Protein AF-A0A952RJK8-F1 (afdb_monomer_lite)

pLDDT: mean 79.87, std 17.53, range [34.75, 98.19]

Sequence (212 aa):
MRHAALALVTGLTLVLAAAEAHADEPPPLDVHRAPLPDDPIEAHPPKPYPSFAWILFQLLPSPELAFGHTKNVDVDGNADERVRTAFGLRWQLTPVLWSFGVHRSQPRWRFFVVDPFARHAGSVELSASLEYIGGHVDALVARPGVRVYLPVLERGERLSVSLGTSVYDAHGFRVAYDVGAYVLNGFLGLQVTVAPRHEALATIATLRLRYF

Secondary structure (DSSP, 8-state):
------SS-TT-------------PPPP--TT-PPPTTS----PPP-----HHHHHHHTSPEEEEEEEEEEEE-TTS-EEEEEEEEEEEEEEEEEEEEESSS-TTS-SEEESS--HHHHHTSEEEEEEEEEEEETTT-EEEEEEEEEEEEEEEGGGTSEEEEEEEEEEESSSEEEEEEEEEEEGGGTEEEEEEE--SSSS-SEEEEEEE---

Structure (mmCIF, N/CA/C/O backbone):
data_AF-A0A952RJK8-F1
#
_entry.id   AF-A0A952RJK8-F1
#
loop_
_atom_site.group_PDB
_atom_site.id
_atom_site.type_symbol
_atom_site.label_atom_id
_atom_site.label_alt_id
_atom_site.label_comp_id
_atom_site.label_asym_id
_atom_site.label_entity_id
_atom_site.label_seq_id
_atom_site.pdbx_PDB_ins_code
_atom_site.Cartn_x
_atom_site.Cartn_y
_atom_site.Cartn_z
_atom_site.occupancy
_atom_site.B_iso_or_equiv
_atom_site.auth_seq_id
_atom_site.auth_comp_id
_atom_site.auth_asym_id
_atom_site.auth_atom_id
_atom_site.pdbx_PDB_model_num
ATOM 1 N N . MET A 1 1 ? 20.359 14.754 -24.106 1.00 41.72 1 MET A N 1
ATOM 2 C CA . MET A 1 1 ? 19.610 14.031 -23.054 1.00 41.72 1 MET A CA 1
ATOM 3 C C . MET A 1 1 ? 19.911 14.671 -21.706 1.00 41.72 1 MET A C 1
ATOM 5 O O . MET A 1 1 ? 20.826 14.247 -21.017 1.00 41.72 1 MET A O 1
ATOM 9 N N . ARG A 1 2 ? 19.233 15.772 -21.378 1.00 43.38 2 ARG A N 1
ATOM 10 C CA . ARG A 1 2 ? 19.375 16.480 -20.101 1.00 43.38 2 ARG A CA 1
ATOM 11 C C . ARG A 1 2 ? 18.046 17.176 -19.793 1.00 43.38 2 ARG A C 1
ATOM 13 O O . ARG A 1 2 ? 17.496 17.812 -20.682 1.00 43.38 2 ARG A O 1
ATOM 20 N N . HIS A 1 3 ? 17.604 17.046 -18.543 1.00 40.72 3 HIS A N 1
ATOM 21 C CA . HIS A 1 3 ? 16.507 17.776 -17.889 1.00 40.72 3 HIS A CA 1
ATOM 22 C C . HIS A 1 3 ? 15.067 17.364 -18.245 1.00 40.72 3 HIS A C 1
ATOM 24 O O . HIS A 1 3 ? 14.356 18.072 -18.945 1.00 40.72 3 HIS A O 1
ATOM 30 N N . ALA A 1 4 ? 14.606 16.258 -17.656 1.00 39.91 4 ALA A N 1
ATOM 31 C CA . ALA A 1 4 ? 13.183 16.030 -17.382 1.00 39.91 4 ALA A CA 1
ATOM 32 C C . ALA A 1 4 ? 13.035 15.170 -16.114 1.00 39.91 4 ALA A C 1
ATOM 34 O O . ALA A 1 4 ? 12.561 14.044 -16.153 1.00 39.91 4 ALA A O 1
ATOM 35 N N . ALA A 1 5 ? 13.545 15.670 -14.989 1.00 40.91 5 ALA A N 1
ATOM 36 C CA . ALA A 1 5 ? 13.376 15.035 -13.683 1.00 40.91 5 ALA A CA 1
ATOM 37 C C . ALA A 1 5 ? 13.465 16.101 -12.589 1.00 40.91 5 ALA A C 1
ATOM 39 O O . ALA A 1 5 ? 14.419 16.138 -11.821 1.00 40.91 5 ALA A O 1
ATOM 40 N N . LEU A 1 6 ? 12.515 17.038 -12.574 1.00 40.94 6 LEU A N 1
ATOM 41 C CA . LEU A 1 6 ? 12.300 17.895 -11.409 1.00 40.94 6 LEU A CA 1
ATOM 42 C C . LEU A 1 6 ? 10.899 18.515 -11.446 1.00 40.94 6 LEU A C 1
ATOM 44 O O . LEU A 1 6 ? 10.733 19.710 -11.658 1.00 40.94 6 LEU A O 1
ATOM 48 N N . ALA A 1 7 ? 9.870 17.689 -11.287 1.00 39.12 7 ALA A N 1
ATOM 49 C CA . ALA A 1 7 ? 8.511 18.188 -11.097 1.00 39.12 7 ALA A CA 1
ATOM 50 C C . ALA A 1 7 ? 7.668 17.218 -10.261 1.00 39.12 7 ALA A C 1
ATOM 52 O O . ALA A 1 7 ? 6.577 16.863 -10.676 1.00 39.12 7 ALA A O 1
ATOM 53 N N . LEU A 1 8 ? 8.174 16.761 -9.106 1.00 39.62 8 LEU A N 1
ATOM 54 C CA . LEU A 1 8 ? 7.312 16.242 -8.030 1.00 39.62 8 LEU A CA 1
ATOM 55 C C . LEU A 1 8 ? 8.056 16.099 -6.683 1.00 39.62 8 LEU A C 1
ATOM 57 O O . LEU A 1 8 ? 8.137 15.014 -6.122 1.00 39.62 8 LEU A O 1
ATOM 61 N N . VAL A 1 9 ? 8.650 17.178 -6.160 1.00 41.66 9 VAL A N 1
ATOM 62 C CA . VAL A 1 9 ? 9.191 17.177 -4.774 1.00 41.66 9 VAL A CA 1
ATOM 63 C C . VAL A 1 9 ? 8.699 18.369 -3.938 1.00 41.66 9 VAL A C 1
ATOM 65 O O . VAL A 1 9 ? 8.784 18.359 -2.713 1.00 41.66 9 VAL A O 1
ATOM 68 N N . THR A 1 10 ? 8.060 19.369 -4.539 1.00 37.28 10 THR A N 1
ATOM 69 C CA . THR A 1 10 ? 7.595 20.555 -3.808 1.00 37.28 10 THR A CA 1
ATOM 70 C C . THR A 1 10 ? 6.167 20.362 -3.296 1.00 37.28 10 THR A C 1
ATOM 72 O O . THR A 1 10 ? 5.197 20.793 -3.908 1.00 37.28 10 THR A O 1
ATOM 75 N N . GLY A 1 11 ? 6.041 19.655 -2.176 1.00 34.75 11 GLY A N 1
ATOM 76 C CA . GLY A 1 11 ? 4.763 19.475 -1.479 1.00 34.75 11 GLY A CA 1
ATOM 77 C C . GLY A 1 11 ? 4.843 18.720 -0.154 1.00 34.75 11 GLY A C 1
ATOM 78 O O . GLY A 1 11 ? 3.810 18.475 0.456 1.00 34.75 11 GLY A O 1
ATOM 79 N N . LEU A 1 12 ? 6.045 18.360 0.310 1.00 37.25 12 LEU A N 1
ATOM 80 C CA . LEU A 1 12 ? 6.269 17.890 1.677 1.00 37.25 12 LEU A CA 1
ATOM 81 C C . LEU A 1 12 ? 6.744 19.064 2.543 1.00 37.25 12 LEU A C 1
ATOM 83 O O . LEU A 1 12 ? 7.800 19.018 3.169 1.00 37.25 12 LEU A O 1
ATOM 87 N N . THR A 1 13 ? 5.991 20.165 2.534 1.00 37.12 13 THR A N 1
ATOM 88 C CA . THR A 1 13 ? 6.164 21.194 3.556 1.00 37.12 13 THR A CA 1
ATOM 89 C C . THR A 1 13 ? 5.749 20.547 4.865 1.00 37.12 13 THR A C 1
ATOM 91 O O . THR A 1 13 ? 4.587 20.181 5.038 1.00 37.12 13 THR A O 1
ATOM 94 N N . LEU A 1 14 ? 6.734 20.340 5.738 1.00 40.62 14 LEU A N 1
ATOM 95 C CA . LEU A 1 14 ? 6.562 19.898 7.109 1.00 40.62 14 LEU A CA 1
ATOM 96 C C . LEU A 1 14 ? 5.356 20.613 7.735 1.00 40.62 14 LEU A C 1
ATOM 98 O O . LEU A 1 14 ? 5.463 21.757 8.169 1.00 40.62 14 LEU A O 1
ATOM 102 N N . VAL A 1 15 ? 4.244 19.900 7.898 1.00 41.75 15 VAL A N 1
ATOM 103 C CA . VAL A 1 15 ? 3.363 20.131 9.044 1.00 41.75 15 VAL A CA 1
ATOM 104 C C . VAL A 1 15 ? 4.008 19.390 10.216 1.00 41.75 15 VAL A C 1
ATOM 106 O O . VAL A 1 15 ? 3.492 18.414 10.741 1.00 41.75 15 VAL A O 1
ATOM 109 N N . LEU A 1 16 ? 5.195 19.870 10.600 1.00 38.69 16 LEU A N 1
ATOM 110 C CA . LEU A 1 16 ? 5.666 19.854 11.982 1.00 38.69 16 LEU A CA 1
ATOM 111 C C . LEU A 1 16 ? 5.091 21.111 12.656 1.00 38.69 16 LEU A C 1
ATOM 113 O O . LEU A 1 16 ? 5.788 21.888 13.295 1.00 38.69 16 LEU A O 1
ATOM 117 N N . ALA A 1 17 ? 3.789 21.346 12.486 1.00 37.09 17 ALA A N 1
ATOM 118 C CA . ALA A 1 17 ? 3.070 22.042 13.528 1.00 37.09 17 ALA A CA 1
ATOM 119 C C . ALA A 1 17 ? 2.964 20.999 14.631 1.00 37.09 17 ALA A C 1
ATOM 121 O O . ALA A 1 17 ? 2.181 20.054 14.528 1.00 37.09 17 ALA A O 1
ATOM 122 N N . ALA A 1 18 ? 3.859 21.116 15.608 1.0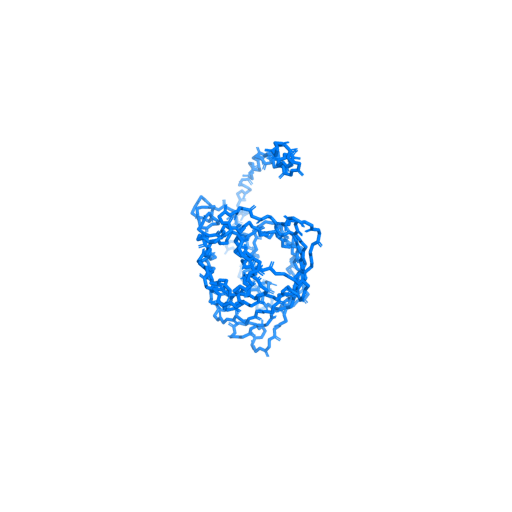0 43.88 18 ALA A N 1
ATOM 123 C CA . ALA A 1 18 ? 3.716 20.478 16.890 1.00 43.88 18 ALA A CA 1
ATOM 124 C C . ALA A 1 18 ? 2.269 20.700 17.340 1.00 43.88 18 ALA A C 1
ATOM 126 O O . ALA A 1 18 ? 1.893 21.778 17.791 1.00 43.88 18 ALA A O 1
ATOM 127 N N . ALA A 1 19 ? 1.446 19.665 17.193 1.00 43.34 19 ALA A N 1
ATOM 128 C CA . ALA A 1 19 ? 0.406 19.433 18.158 1.00 43.34 19 ALA A CA 1
ATOM 129 C C . ALA A 1 19 ? 1.165 19.120 19.449 1.00 43.34 19 ALA A C 1
ATOM 131 O O . ALA A 1 19 ? 1.405 17.961 19.783 1.00 43.34 19 ALA A O 1
ATOM 132 N N . GLU A 1 20 ? 1.600 20.173 20.144 1.00 45.50 20 GLU A N 1
ATOM 133 C CA . GLU A 1 20 ? 1.605 20.173 21.595 1.00 45.50 20 GLU A CA 1
ATOM 134 C C . GLU A 1 20 ? 0.164 19.856 21.978 1.00 45.50 20 GLU A C 1
ATOM 136 O O . GLU A 1 20 ? -0.682 20.729 22.166 1.00 45.50 20 GLU A O 1
ATOM 141 N N . ALA A 1 21 ? -0.154 18.562 21.975 1.00 47.16 21 ALA A N 1
ATOM 142 C CA . ALA A 1 21 ? -1.254 18.064 22.746 1.00 47.16 21 ALA A CA 1
ATOM 143 C C . ALA A 1 21 ? -0.911 18.511 24.160 1.00 47.16 21 ALA A C 1
ATOM 145 O O . ALA A 1 21 ? -0.021 17.946 24.796 1.00 47.16 21 ALA A O 1
ATOM 146 N N . HIS A 1 22 ? -1.579 19.577 24.609 1.00 48.06 22 HIS A N 1
ATOM 147 C CA . HIS A 1 22 ? -1.952 19.688 26.002 1.00 48.06 22 HIS A CA 1
ATOM 148 C C . HIS A 1 22 ? -2.352 18.274 26.404 1.00 48.06 22 HIS A C 1
ATOM 150 O O . HIS A 1 22 ? -3.330 17.721 25.891 1.00 48.06 22 HIS A O 1
ATOM 156 N N . ALA A 1 23 ? -1.498 17.642 27.204 1.00 49.72 23 ALA A N 1
ATOM 157 C CA . ALA A 1 23 ? -1.905 16.511 27.990 1.00 49.72 23 ALA A CA 1
ATOM 158 C C . ALA A 1 23 ? -2.967 17.093 28.917 1.00 49.72 23 ALA A C 1
ATOM 160 O O . ALA A 1 23 ? -2.639 17.595 29.987 1.00 49.72 23 ALA A O 1
ATOM 161 N N . ASP A 1 24 ? -4.210 17.150 28.428 1.00 53.22 24 ASP A N 1
ATOM 162 C CA . ASP A 1 24 ? -5.367 17.266 29.291 1.00 53.22 24 ASP A CA 1
ATOM 163 C C . ASP A 1 24 ? -5.180 16.127 30.275 1.00 53.22 24 ASP A C 1
ATOM 165 O O . ASP A 1 24 ? -5.209 14.945 29.909 1.00 53.22 24 ASP A O 1
ATOM 169 N N . GLU A 1 25 ? -4.829 16.516 31.494 1.00 61.88 25 GLU A N 1
ATOM 170 C CA . GLU A 1 25 ? -4.759 15.619 32.621 1.00 61.88 25 GLU A CA 1
ATOM 171 C C . GLU A 1 25 ? -6.096 14.872 32.611 1.00 61.88 25 GLU A C 1
ATOM 173 O O . GLU A 1 25 ? -7.148 15.525 32.571 1.00 61.88 25 GLU A O 1
ATOM 178 N N . PRO A 1 26 ? -6.092 13.529 32.493 1.00 67.50 26 PRO A N 1
ATOM 179 C CA . PRO A 1 26 ? -7.341 12.792 32.441 1.00 67.50 26 PRO A CA 1
ATOM 180 C C . PRO A 1 26 ? -8.161 13.225 33.658 1.00 67.50 26 PRO A C 1
ATOM 182 O O . PRO A 1 26 ? -7.589 13.322 34.750 1.00 67.50 26 PRO A O 1
ATOM 185 N N . PRO A 1 27 ? -9.456 13.552 33.482 1.00 76.06 27 PRO A N 1
ATOM 186 C CA . PRO A 1 27 ? -10.276 14.010 34.590 1.00 76.06 27 PRO A CA 1
ATOM 187 C C . PRO A 1 27 ? -10.115 13.025 35.750 1.00 76.06 27 PRO A C 1
ATOM 189 O O . PRO A 1 27 ? -10.031 11.815 35.498 1.00 76.06 27 PRO A O 1
ATOM 192 N N . PRO A 1 28 ? -10.010 13.516 36.999 1.00 74.12 28 PRO A N 1
ATOM 193 C CA . PRO A 1 28 ? -9.765 12.659 38.144 1.00 74.12 28 PRO A CA 1
ATOM 194 C C . PRO A 1 28 ? -10.779 11.520 38.130 1.00 74.12 28 PRO A C 1
ATOM 196 O O . PRO A 1 28 ? -11.986 11.754 38.071 1.00 74.12 28 PRO A O 1
ATOM 199 N N . LEU A 1 29 ? -10.261 10.290 38.117 1.00 64.44 29 LEU A N 1
ATOM 200 C CA . LEU A 1 29 ? -11.064 9.077 38.180 1.00 64.44 29 LEU A CA 1
ATOM 201 C C . LEU A 1 29 ? -11.930 9.179 39.436 1.00 64.44 29 LEU A C 1
ATOM 203 O O . LEU A 1 29 ? -11.408 9.141 40.551 1.00 64.44 29 LEU A O 1
ATOM 207 N N . ASP A 1 30 ? -13.236 9.366 39.255 1.00 70.06 30 ASP A N 1
ATOM 208 C CA . ASP A 1 30 ? -14.180 9.436 40.363 1.00 70.06 30 ASP A CA 1
ATOM 209 C C . ASP A 1 30 ? -14.328 8.033 40.959 1.00 70.06 30 ASP A C 1
ATOM 211 O O . ASP A 1 30 ? -15.165 7.226 40.553 1.00 70.06 30 ASP A O 1
ATOM 215 N N . VAL A 1 31 ? -13.449 7.724 41.915 1.00 66.75 31 VAL A N 1
ATOM 216 C CA . VAL A 1 31 ? -13.353 6.424 42.595 1.00 66.75 31 VAL A CA 1
ATOM 217 C C . VAL A 1 31 ? -14.634 6.082 43.371 1.00 66.75 31 VAL A C 1
ATOM 219 O O . VAL A 1 31 ? -14.782 4.963 43.859 1.00 66.75 31 VAL A O 1
ATOM 222 N N . HIS A 1 32 ? -15.568 7.031 43.497 1.00 69.56 32 HIS A N 1
ATOM 223 C CA . HIS A 1 32 ? -16.835 6.854 44.196 1.00 69.56 32 HIS A CA 1
ATOM 224 C C . HIS A 1 32 ? -17.977 6.365 43.302 1.00 69.56 32 HIS A C 1
ATOM 226 O O . HIS A 1 32 ? -19.048 6.040 43.821 1.00 69.56 32 HIS A O 1
ATOM 232 N N . ARG A 1 33 ? -17.765 6.238 41.986 1.00 65.31 33 ARG A N 1
ATOM 233 C CA . ARG A 1 33 ? -18.745 5.632 41.083 1.00 65.31 33 ARG A CA 1
ATOM 234 C C . ARG A 1 33 ? -18.328 4.206 40.738 1.00 65.31 33 ARG A C 1
ATOM 236 O O . ARG A 1 33 ? -17.437 3.980 39.927 1.00 65.31 33 ARG A O 1
ATOM 243 N N . ALA A 1 34 ? -18.988 3.225 41.354 1.00 64.19 34 ALA A N 1
ATOM 244 C CA . ALA A 1 34 ? -18.944 1.862 40.838 1.00 64.19 34 ALA A CA 1
ATOM 245 C C . ALA A 1 34 ? -19.495 1.884 39.396 1.00 64.19 34 ALA A C 1
ATOM 247 O O . ALA A 1 34 ? -20.567 2.468 39.202 1.00 64.19 34 ALA A O 1
ATOM 248 N N . PRO A 1 35 ? -18.796 1.295 38.406 1.00 60.41 35 PRO A N 1
ATOM 249 C CA . PRO A 1 35 ? -19.304 1.213 37.041 1.00 60.41 35 PRO A CA 1
ATOM 250 C C . PRO A 1 35 ? -20.688 0.568 37.066 1.00 60.41 35 PRO A C 1
ATOM 252 O O . PRO A 1 35 ? -20.854 -0.510 37.650 1.00 60.41 35 PRO A O 1
ATOM 255 N N . LEU A 1 36 ? -21.693 1.222 36.483 1.00 73.00 36 LEU A N 1
ATOM 256 C CA . LEU A 1 36 ? -22.990 0.577 36.304 1.00 73.00 36 LEU A CA 1
ATOM 257 C C . LEU A 1 36 ? -22.792 -0.636 35.374 1.00 73.00 36 LEU A C 1
ATOM 259 O O . LEU A 1 36 ? -21.970 -0.565 34.462 1.00 73.00 36 LEU A O 1
ATOM 263 N N . PRO A 1 37 ? -23.531 -1.747 35.553 1.00 70.19 37 PRO A N 1
ATOM 264 C CA . PRO A 1 37 ? -23.424 -2.927 34.684 1.00 70.19 37 PRO A CA 1
ATOM 265 C C . PRO A 1 37 ? -23.610 -2.623 33.188 1.00 70.19 37 PRO A C 1
ATOM 267 O O . PRO A 1 37 ? -23.127 -3.374 32.344 1.00 70.19 37 PRO A O 1
ATOM 270 N N . ASP A 1 38 ? -24.284 -1.508 32.894 1.00 65.31 38 ASP A N 1
ATOM 271 C CA . ASP A 1 38 ? -24.583 -1.016 31.553 1.00 65.31 38 ASP A CA 1
ATOM 272 C C . ASP A 1 38 ? -23.782 0.237 31.170 1.00 65.31 38 ASP A C 1
ATOM 274 O O . ASP A 1 38 ? -23.992 0.767 30.076 1.00 65.31 38 ASP A O 1
ATOM 278 N N . ASP A 1 39 ? -22.876 0.726 32.030 1.00 63.38 39 ASP A N 1
ATOM 279 C CA . ASP A 1 39 ? -21.931 1.748 31.591 1.00 63.38 39 ASP A CA 1
ATOM 280 C C . ASP A 1 39 ? -21.080 1.097 30.499 1.00 63.38 39 ASP A C 1
ATOM 282 O O . ASP A 1 39 ? -20.381 0.108 30.767 1.00 63.38 39 ASP A O 1
ATOM 286 N N . PRO A 1 40 ? -21.144 1.588 29.245 1.00 57.22 40 PRO A N 1
ATOM 287 C CA . PRO A 1 40 ? -20.212 1.121 28.247 1.00 57.22 40 PRO A CA 1
ATOM 288 C C . PRO A 1 40 ? -18.848 1.437 28.834 1.00 57.22 40 PRO A C 1
ATOM 290 O O . PRO A 1 40 ? -18.566 2.602 29.101 1.00 57.22 40 PRO A O 1
ATOM 293 N N . ILE A 1 41 ? -18.030 0.409 29.084 1.00 60.31 41 ILE A N 1
ATOM 294 C CA . ILE A 1 41 ? -16.621 0.615 29.402 1.00 60.31 41 ILE A CA 1
ATOM 295 C C . ILE A 1 41 ? -16.149 1.582 28.326 1.00 60.31 41 ILE A C 1
ATOM 297 O O . ILE A 1 41 ? -16.157 1.217 27.144 1.00 60.31 41 ILE A O 1
ATOM 301 N N . GLU A 1 42 ? -15.870 2.830 28.711 1.00 56.03 42 GLU A N 1
ATOM 302 C CA . GLU A 1 42 ? -15.378 3.858 27.810 1.00 56.03 42 GLU A CA 1
ATOM 303 C C . GLU A 1 42 ? -13.971 3.416 27.433 1.00 56.03 42 GLU A C 1
ATOM 305 O O . GLU A 1 42 ? -12.963 3.859 27.974 1.00 56.03 42 GLU A O 1
ATOM 310 N N . ALA A 1 43 ? -13.899 2.435 26.536 1.00 58.72 43 ALA A N 1
ATOM 311 C CA . ALA A 1 43 ? -12.683 2.020 25.901 1.00 58.72 43 ALA A CA 1
ATOM 312 C C . ALA A 1 43 ? -12.277 3.234 25.084 1.00 58.72 43 ALA A C 1
ATOM 314 O O . ALA A 1 43 ? -12.813 3.471 23.996 1.00 58.72 43 ALA A O 1
ATOM 315 N N . HIS A 1 44 ? -11.398 4.053 25.666 1.00 60.31 44 HIS A N 1
ATOM 316 C CA . HIS A 1 44 ? -10.818 5.179 24.971 1.00 60.31 44 HIS A CA 1
ATOM 317 C C . HIS A 1 44 ? -10.343 4.657 23.618 1.00 60.31 44 HIS A C 1
ATOM 319 O O . HIS A 1 44 ? -9.558 3.701 23.579 1.00 60.31 44 HIS A O 1
ATOM 325 N N . PRO A 1 45 ? -10.863 5.206 22.506 1.00 62.78 45 PRO A N 1
ATOM 326 C CA . PRO A 1 45 ? -10.466 4.731 21.199 1.00 62.78 45 PRO A CA 1
ATOM 327 C C . PRO A 1 45 ? -8.945 4.875 21.133 1.00 62.78 45 PRO A C 1
ATOM 329 O O . PRO A 1 45 ? -8.447 5.963 21.446 1.00 62.78 45 PRO A O 1
ATOM 332 N N . PRO A 1 46 ? -8.197 3.810 20.790 1.00 65.19 46 PRO A N 1
ATOM 333 C CA . PRO A 1 46 ? -6.755 3.917 20.681 1.00 65.19 46 PRO A CA 1
ATOM 334 C C . PRO A 1 46 ? -6.464 5.050 19.701 1.00 65.19 46 PRO A C 1
ATOM 336 O O . PRO A 1 46 ? -6.924 5.033 18.558 1.00 65.19 46 PRO A O 1
ATOM 339 N N . LYS A 1 47 ? -5.777 6.087 20.182 1.00 71.94 47 LYS A N 1
ATOM 340 C CA . LYS A 1 47 ? -5.304 7.200 19.363 1.00 71.94 47 LYS A CA 1
ATOM 341 C C . LYS A 1 47 ? -3.889 6.822 18.933 1.00 71.94 47 LYS A C 1
ATOM 343 O O . LYS A 1 47 ? -2.976 6.948 19.746 1.00 71.94 47 LYS A O 1
ATOM 348 N N . PRO A 1 48 ? -3.681 6.274 17.724 1.00 72.38 48 PRO A N 1
ATOM 349 C CA . PRO A 1 48 ? -2.337 5.952 17.281 1.00 72.38 48 PRO A CA 1
ATOM 350 C C . PRO A 1 48 ? -1.583 7.267 17.063 1.00 72.38 48 PRO A C 1
ATOM 352 O O . PRO A 1 48 ? -1.959 8.077 16.217 1.00 72.38 48 PRO A O 1
ATOM 355 N N . TYR A 1 49 ? -0.539 7.492 17.855 1.00 80.12 49 TYR A N 1
ATOM 356 C CA . TYR A 1 49 ? 0.351 8.636 17.693 1.00 80.12 49 TYR A CA 1
ATOM 357 C C . TYR A 1 49 ? 1.581 8.207 16.889 1.00 80.12 49 TYR A C 1
ATOM 359 O O . TYR A 1 49 ? 2.090 7.102 17.105 1.00 80.12 49 TYR A O 1
ATOM 367 N N . PRO A 1 50 ? 2.086 9.053 15.974 1.00 83.12 50 PRO A N 1
ATOM 368 C CA . PRO A 1 50 ? 3.327 8.774 15.269 1.00 83.12 50 PRO A CA 1
ATOM 369 C C . PRO A 1 50 ? 4.488 8.830 16.268 1.00 83.12 50 PRO A C 1
ATOM 371 O O . PRO A 1 50 ? 4.996 9.898 16.602 1.00 83.12 50 PRO A O 1
ATOM 374 N N . SER A 1 51 ? 4.894 7.673 16.783 1.00 87.50 51 SER A N 1
ATOM 375 C CA . SER A 1 51 ? 6.095 7.562 17.607 1.00 87.50 51 SER A CA 1
ATOM 376 C C . SER A 1 51 ? 7.348 7.610 16.728 1.00 87.50 51 SER A C 1
ATOM 378 O O . SER A 1 51 ? 7.304 7.311 15.534 1.00 87.50 51 SER A O 1
ATOM 380 N N . PHE A 1 52 ? 8.501 7.944 17.312 1.00 87.81 52 PHE A N 1
ATOM 381 C CA . PHE A 1 52 ? 9.771 7.907 16.579 1.00 87.81 52 PHE A CA 1
ATOM 382 C C . PHE A 1 52 ? 10.069 6.509 16.014 1.00 87.81 52 PHE A C 1
ATOM 384 O O . PHE A 1 52 ? 10.480 6.378 14.864 1.00 87.81 52 PHE A O 1
ATOM 391 N N . ALA A 1 53 ? 9.775 5.459 16.791 1.00 86.62 53 ALA A N 1
ATOM 392 C CA . ALA A 1 53 ? 9.880 4.080 16.326 1.00 86.62 53 ALA A CA 1
ATOM 393 C C . ALA A 1 53 ? 8.981 3.830 15.104 1.00 86.62 53 ALA A C 1
ATOM 395 O O . ALA A 1 53 ? 9.447 3.282 14.110 1.00 86.62 53 ALA A O 1
ATOM 396 N N . TRP A 1 54 ? 7.727 4.297 15.135 1.00 85.06 54 TRP A N 1
ATOM 397 C CA . TRP A 1 54 ? 6.809 4.187 13.999 1.00 85.06 54 TRP A CA 1
ATOM 398 C C . TRP A 1 54 ? 7.355 4.885 12.746 1.00 85.06 54 TRP A C 1
ATOM 400 O O . TRP A 1 54 ? 7.330 4.295 11.668 1.00 85.06 54 TRP A O 1
ATOM 410 N N . ILE A 1 55 ? 7.909 6.098 12.881 1.00 86.62 55 ILE A N 1
ATOM 411 C CA . ILE A 1 55 ? 8.525 6.836 11.763 1.00 86.62 55 ILE A CA 1
ATOM 412 C C . ILE A 1 55 ? 9.686 6.038 11.163 1.00 86.62 55 ILE A C 1
ATOM 414 O O . ILE A 1 55 ? 9.749 5.885 9.944 1.00 86.62 55 ILE A O 1
ATOM 418 N N . LEU A 1 56 ? 10.575 5.492 11.998 1.00 87.88 56 LEU A N 1
ATOM 419 C CA . LEU A 1 56 ? 11.674 4.646 11.528 1.00 87.88 56 LEU A CA 1
ATOM 420 C C . LEU A 1 56 ? 11.153 3.422 10.770 1.00 87.88 56 LEU A C 1
ATOM 422 O O . LEU A 1 56 ? 11.670 3.114 9.700 1.00 87.88 56 LEU A O 1
ATOM 426 N N . PHE A 1 57 ? 10.092 2.777 11.264 1.00 85.12 57 PHE A N 1
ATOM 427 C CA . PHE A 1 57 ? 9.454 1.658 10.568 1.00 85.12 57 PHE A CA 1
ATOM 428 C C . PHE A 1 57 ? 8.842 2.053 9.220 1.00 85.12 57 PHE A C 1
ATOM 430 O O . PHE A 1 57 ? 8.907 1.260 8.284 1.00 85.12 57 PHE A O 1
ATOM 437 N N . GLN A 1 58 ? 8.315 3.274 9.068 1.00 84.00 58 GLN A N 1
ATOM 438 C CA . GLN A 1 58 ? 7.830 3.757 7.766 1.00 84.00 58 GLN A CA 1
ATOM 439 C C . GLN A 1 58 ? 8.958 3.968 6.740 1.00 84.00 58 GLN A C 1
ATOM 441 O O . GLN A 1 58 ? 8.689 3.991 5.538 1.00 84.00 58 GLN A O 1
ATOM 446 N N . LEU A 1 59 ? 10.212 4.112 7.183 1.00 87.12 59 LEU A N 1
ATOM 447 C CA . LEU A 1 59 ? 11.371 4.256 6.297 1.00 87.12 59 LEU A CA 1
ATOM 448 C C . LEU A 1 59 ? 11.921 2.915 5.797 1.00 87.12 59 LEU A C 1
ATOM 450 O O . LEU A 1 59 ? 12.729 2.921 4.866 1.00 87.12 59 LEU A O 1
ATOM 454 N N . LEU A 1 60 ? 11.497 1.779 6.365 1.00 90.56 60 LEU A N 1
ATOM 455 C CA . LEU A 1 60 ? 11.900 0.462 5.877 1.00 90.56 60 LEU A CA 1
ATOM 456 C C . LEU A 1 60 ? 11.148 0.118 4.579 1.00 90.56 60 LEU A C 1
ATOM 458 O O . LEU A 1 60 ? 9.924 -0.048 4.604 1.00 90.56 60 LEU A O 1
ATOM 462 N N . PRO A 1 61 ? 11.848 -0.017 3.438 1.00 92.81 61 PRO A N 1
ATOM 463 C CA . PRO A 1 61 ? 11.211 -0.444 2.204 1.00 92.81 61 PRO A CA 1
ATOM 464 C C . PRO A 1 61 ? 10.800 -1.914 2.269 1.00 92.81 61 PRO A C 1
ATOM 466 O O . PRO A 1 61 ? 11.454 -2.747 2.896 1.00 92.81 61 PRO A O 1
ATOM 469 N N . SER A 1 62 ? 9.745 -2.250 1.535 1.00 91.38 62 SER A N 1
ATOM 470 C CA . SER A 1 62 ? 9.410 -3.636 1.220 1.00 91.38 62 SER A CA 1
ATOM 471 C C . SER A 1 62 ? 10.266 -4.130 0.049 1.00 91.38 62 SER A C 1
ATOM 473 O O . SER A 1 62 ? 10.376 -3.409 -0.948 1.00 91.38 62 SER A O 1
ATOM 475 N N . PRO A 1 63 ? 10.851 -5.337 0.124 1.00 92.81 63 PRO A N 1
ATOM 476 C CA . PRO A 1 63 ? 11.537 -5.929 -1.014 1.00 92.81 63 PRO A CA 1
ATOM 477 C C . PRO A 1 63 ? 10.534 -6.284 -2.118 1.00 92.81 63 PRO A C 1
ATOM 479 O O . PRO A 1 63 ? 9.444 -6.804 -1.861 1.00 92.81 63 PRO A O 1
ATOM 482 N N . GLU A 1 64 ? 10.911 -6.035 -3.365 1.00 91.31 64 GLU A N 1
ATOM 483 C CA . GLU A 1 64 ? 10.119 -6.410 -4.533 1.00 91.31 64 GLU A CA 1
ATOM 484 C C . GLU A 1 64 ? 10.950 -7.131 -5.589 1.00 91.31 64 GLU A C 1
ATOM 486 O O . GLU A 1 64 ? 12.161 -6.951 -5.719 1.00 91.31 64 GLU A O 1
ATOM 491 N N . LEU A 1 65 ? 10.252 -7.974 -6.339 1.00 89.44 65 LEU A N 1
ATOM 492 C CA . LEU A 1 65 ? 10.757 -8.722 -7.471 1.00 89.44 65 LEU A CA 1
ATOM 493 C C . LEU A 1 65 ? 9.939 -8.328 -8.691 1.00 89.44 65 LEU A C 1
ATOM 495 O O . LEU A 1 65 ? 8.741 -8.595 -8.779 1.00 89.44 65 LEU A O 1
ATOM 499 N N . ALA A 1 66 ? 10.592 -7.681 -9.640 1.00 86.69 66 ALA A N 1
ATOM 500 C CA . ALA A 1 66 ? 9.980 -7.264 -10.882 1.00 86.69 66 ALA A CA 1
ATOM 501 C C . ALA A 1 66 ? 10.368 -8.226 -12.007 1.00 86.69 66 ALA A C 1
ATOM 503 O O . ALA A 1 66 ? 11.541 -8.554 -12.184 1.00 86.69 66 ALA A O 1
ATOM 504 N N . PHE A 1 67 ? 9.379 -8.661 -12.781 1.00 84.62 67 PHE A N 1
ATOM 505 C CA . PHE A 1 67 ? 9.537 -9.573 -13.906 1.00 84.62 67 PHE A CA 1
ATOM 506 C C . PHE A 1 67 ? 8.985 -8.921 -15.172 1.00 84.62 67 PHE A C 1
ATOM 508 O O . PHE A 1 67 ? 7.911 -8.313 -15.189 1.00 84.62 67 PHE A O 1
ATOM 515 N N . GLY A 1 68 ? 9.708 -9.044 -16.276 1.00 77.25 68 GLY A N 1
ATOM 516 C CA . GLY A 1 68 ? 9.178 -8.582 -17.549 1.00 77.25 68 GLY A CA 1
ATOM 517 C C . GLY A 1 68 ? 10.080 -8.867 -18.729 1.00 77.25 68 GLY A C 1
ATOM 518 O O . GLY A 1 68 ? 11.253 -9.205 -18.579 1.00 77.25 68 GLY A O 1
ATOM 519 N N . HIS A 1 69 ? 9.506 -8.691 -19.912 1.00 72.88 69 HIS A N 1
ATOM 520 C CA . HIS A 1 69 ? 10.245 -8.723 -21.162 1.00 72.88 69 HIS A CA 1
ATOM 521 C C . HIS A 1 69 ? 10.922 -7.372 -21.359 1.00 72.88 69 HIS A C 1
ATOM 523 O O . HIS A 1 69 ? 10.282 -6.318 -21.292 1.00 72.88 69 HIS A O 1
ATOM 529 N N . THR A 1 70 ? 12.230 -7.403 -21.563 1.00 66.56 70 THR A N 1
ATOM 530 C CA . THR A 1 70 ? 13.020 -6.227 -21.925 1.00 66.56 70 THR A CA 1
ATOM 531 C C . THR A 1 70 ? 13.433 -6.412 -23.367 1.00 66.56 70 THR A C 1
ATOM 533 O O . THR A 1 70 ? 14.220 -7.313 -23.651 1.00 66.56 70 THR A O 1
ATOM 536 N N . LYS A 1 71 ? 12.909 -5.588 -24.269 1.00 66.94 71 LYS A N 1
ATOM 537 C CA . LYS A 1 71 ? 13.354 -5.604 -25.653 1.00 66.94 71 LYS A CA 1
ATOM 538 C C . LYS A 1 71 ? 14.678 -4.864 -25.729 1.00 66.94 71 LYS A C 1
ATOM 540 O O . LYS A 1 71 ? 14.708 -3.638 -25.661 1.00 66.94 71 LYS A O 1
ATOM 545 N N . ASN A 1 72 ? 15.770 -5.610 -25.828 1.00 68.12 72 ASN A N 1
ATOM 546 C CA . ASN A 1 72 ? 17.058 -5.019 -26.156 1.00 68.12 72 ASN A CA 1
ATOM 547 C C . ASN A 1 72 ? 17.301 -5.241 -27.647 1.00 68.12 72 ASN A C 1
ATOM 549 O O . ASN A 1 72 ? 17.253 -6.382 -28.106 1.00 68.12 72 ASN A O 1
ATOM 553 N N . VAL A 1 73 ? 17.477 -4.153 -28.393 1.00 73.94 73 VAL A N 1
ATOM 554 C CA . VAL A 1 73 ? 17.777 -4.205 -29.825 1.00 73.94 73 VAL A CA 1
ATOM 555 C C . VAL A 1 73 ? 19.282 -4.052 -29.964 1.00 73.94 73 VAL A C 1
ATOM 557 O O . VAL A 1 73 ? 19.829 -3.014 -29.593 1.00 73.94 73 VAL A O 1
ATOM 560 N N . ASP A 1 74 ? 19.942 -5.104 -30.436 1.00 78.19 74 ASP A N 1
ATOM 561 C CA . ASP A 1 74 ? 21.380 -5.078 -30.694 1.00 78.19 74 ASP A CA 1
ATOM 562 C C . ASP A 1 74 ? 21.710 -4.163 -31.888 1.00 78.19 74 ASP A C 1
ATOM 564 O O . ASP A 1 74 ? 20.828 -3.786 -32.665 1.00 78.19 74 ASP A O 1
ATOM 568 N N . VAL A 1 75 ? 22.987 -3.827 -32.064 1.00 81.38 75 VAL A N 1
ATOM 569 C CA . VAL A 1 75 ? 23.508 -3.025 -33.184 1.00 81.38 75 VAL A CA 1
ATOM 570 C C . VAL A 1 75 ? 23.143 -3.650 -34.538 1.00 81.38 75 VAL A C 1
ATOM 572 O O . VAL A 1 75 ? 22.881 -2.926 -35.496 1.00 81.38 75 VAL A O 1
ATOM 575 N N . ASP A 1 76 ? 23.022 -4.980 -34.586 1.00 83.81 76 ASP A N 1
ATOM 576 C CA . ASP A 1 76 ? 22.603 -5.749 -35.765 1.00 83.81 76 ASP A CA 1
ATOM 577 C C . ASP A 1 76 ? 21.071 -5.802 -35.966 1.00 83.81 76 ASP A C 1
ATOM 579 O O . ASP A 1 76 ? 20.575 -6.485 -36.862 1.00 83.81 76 ASP A O 1
ATOM 583 N N . GLY A 1 77 ? 20.289 -5.110 -35.131 1.00 78.06 77 GLY A N 1
ATOM 584 C CA . GLY A 1 77 ? 18.825 -5.060 -35.214 1.00 78.06 77 GLY A CA 1
ATOM 585 C C . GLY A 1 77 ? 18.105 -6.287 -34.643 1.00 78.06 77 GLY A C 1
ATOM 586 O O . GLY A 1 77 ? 16.876 -6.364 -34.707 1.00 78.06 77 GLY A O 1
ATOM 587 N N . ASN A 1 78 ? 18.838 -7.235 -34.056 1.00 79.00 78 ASN A N 1
ATOM 588 C CA . ASN A 1 78 ? 18.259 -8.398 -33.389 1.00 79.00 78 ASN A CA 1
ATOM 589 C C . ASN A 1 78 ? 17.597 -7.978 -32.069 1.00 79.00 78 ASN A C 1
ATOM 591 O O . ASN A 1 78 ? 18.229 -7.339 -31.229 1.00 79.00 78 ASN A O 1
ATOM 595 N N . ALA A 1 79 ? 16.330 -8.347 -31.875 1.00 73.69 79 ALA A N 1
ATOM 596 C CA . ALA A 1 79 ? 15.614 -8.125 -30.623 1.00 73.69 79 ALA A CA 1
ATOM 597 C C . ALA A 1 79 ? 15.725 -9.368 -29.726 1.00 73.69 79 ALA A C 1
ATOM 599 O O . ALA A 1 79 ? 15.225 -10.433 -30.083 1.00 73.69 79 ALA A O 1
ATOM 600 N N . ASP A 1 80 ? 16.361 -9.239 -28.560 1.00 75.06 80 ASP A N 1
ATOM 601 C CA . ASP A 1 80 ? 16.368 -10.290 -27.534 1.00 75.06 80 ASP A CA 1
ATOM 602 C C . ASP A 1 80 ? 15.128 -10.133 -26.641 1.00 75.06 80 ASP A C 1
ATOM 604 O O . ASP A 1 80 ? 14.993 -9.139 -25.927 1.00 75.06 80 ASP A O 1
ATOM 608 N N . GLU A 1 81 ? 14.210 -11.102 -26.686 1.00 72.75 81 GLU A N 1
ATOM 609 C CA . GLU A 1 81 ? 12.950 -11.097 -25.924 1.00 72.75 81 GLU A CA 1
ATOM 610 C C . GLU A 1 81 ? 13.015 -12.048 -24.718 1.00 72.75 81 GLU A C 1
ATOM 612 O O . GLU A 1 81 ? 12.209 -12.964 -24.546 1.00 72.75 81 GLU A O 1
ATOM 617 N N . ARG A 1 82 ? 14.009 -11.854 -23.851 1.00 78.25 82 ARG A N 1
ATOM 618 C CA . ARG A 1 82 ? 14.138 -12.651 -22.623 1.00 78.25 82 ARG A CA 1
ATOM 619 C C . ARG A 1 82 ? 13.351 -12.041 -21.473 1.00 78.25 82 ARG A C 1
ATOM 621 O O . ARG A 1 82 ? 13.343 -10.825 -21.274 1.00 78.25 82 ARG A O 1
ATOM 628 N N . VAL A 1 83 ? 12.752 -12.914 -20.664 1.00 78.62 83 VAL A N 1
ATOM 629 C CA . VAL A 1 83 ? 12.227 -12.538 -19.349 1.00 78.62 83 VAL A CA 1
ATOM 630 C C . VAL A 1 83 ? 13.412 -12.197 -18.456 1.00 78.62 83 VAL A C 1
ATOM 632 O O . VAL A 1 83 ? 14.286 -13.033 -18.218 1.00 78.62 83 VAL A O 1
ATOM 635 N N . ARG A 1 84 ? 13.448 -10.964 -17.958 1.00 81.00 84 ARG A N 1
ATOM 636 C CA . ARG A 1 84 ? 14.430 -10.520 -16.972 1.00 81.00 84 ARG A CA 1
ATOM 637 C C . ARG A 1 84 ? 13.759 -10.336 -15.624 1.00 81.00 84 ARG A C 1
ATOM 639 O O . ARG A 1 84 ? 12.596 -9.942 -15.540 1.00 81.00 84 ARG A O 1
ATOM 646 N N . THR A 1 85 ? 14.526 -10.631 -14.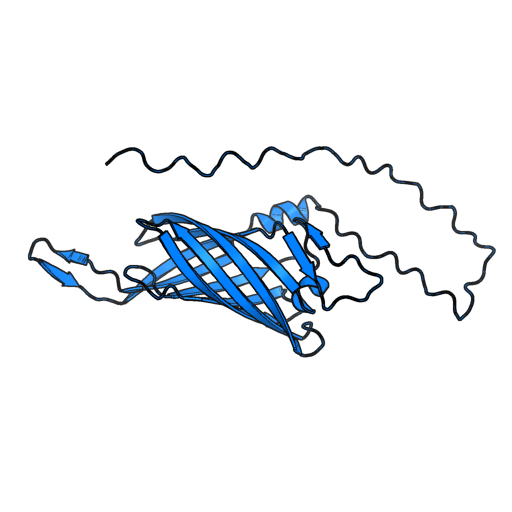583 1.00 85.69 85 THR A N 1
ATOM 647 C CA . THR A 1 85 ? 14.144 -10.390 -13.193 1.00 85.69 85 THR A CA 1
ATOM 648 C C . THR A 1 85 ? 14.981 -9.237 -12.664 1.00 85.69 85 THR A C 1
ATOM 650 O O . THR A 1 85 ? 16.192 -9.201 -12.887 1.00 85.69 85 THR A O 1
ATOM 653 N N . ALA A 1 86 ? 14.342 -8.302 -11.979 1.00 87.19 86 ALA A N 1
ATOM 654 C CA . ALA A 1 86 ? 14.979 -7.196 -11.288 1.00 87.19 86 ALA A CA 1
ATOM 655 C C . ALA A 1 86 ? 14.551 -7.206 -9.820 1.00 87.19 86 ALA A C 1
ATOM 657 O O . ALA A 1 86 ? 13.417 -7.562 -9.494 1.00 87.19 86 ALA A O 1
ATOM 658 N N . PHE A 1 87 ? 15.467 -6.818 -8.942 1.00 91.44 87 PHE A N 1
ATOM 659 C CA . PHE A 1 87 ? 15.166 -6.603 -7.533 1.00 91.44 87 PHE A CA 1
ATOM 660 C C . PHE A 1 87 ? 14.895 -5.125 -7.307 1.00 91.44 87 PHE A C 1
ATOM 662 O O . PHE A 1 87 ? 15.583 -4.270 -7.866 1.00 91.44 87 PHE A O 1
ATOM 669 N N . GLY A 1 88 ? 13.918 -4.827 -6.465 1.00 91.88 88 GLY A N 1
ATOM 670 C CA . GLY A 1 88 ? 13.606 -3.462 -6.093 1.00 91.88 88 GLY A CA 1
ATOM 671 C C . GLY A 1 88 ? 13.270 -3.307 -4.622 1.00 91.88 88 GLY A C 1
ATOM 672 O O . GLY A 1 88 ? 13.156 -4.272 -3.861 1.00 91.88 88 GLY A O 1
ATOM 673 N N . LEU A 1 89 ? 13.113 -2.049 -4.239 1.00 94.50 89 LEU A N 1
ATOM 674 C CA . LEU A 1 89 ? 12.718 -1.602 -2.917 1.00 94.50 89 LEU A CA 1
ATOM 675 C C . LEU A 1 89 ? 11.540 -0.647 -3.059 1.00 94.50 89 LEU A C 1
ATOM 677 O O . LEU A 1 89 ? 11.602 0.313 -3.826 1.00 94.50 89 LEU A O 1
ATOM 681 N N . ARG A 1 90 ? 10.480 -0.886 -2.289 1.00 93.38 90 ARG A N 1
ATOM 682 C CA . ARG A 1 90 ? 9.248 -0.100 -2.345 1.00 93.38 90 ARG A CA 1
ATOM 683 C C . ARG A 1 90 ? 8.911 0.515 -0.998 1.00 93.38 90 ARG A C 1
ATOM 685 O O . ARG A 1 90 ? 8.583 -0.192 -0.046 1.00 93.38 90 ARG A O 1
ATOM 692 N N . TRP A 1 91 ? 8.884 1.838 -0.949 1.00 94.06 91 TRP A N 1
ATOM 693 C CA . TRP A 1 91 ? 8.306 2.605 0.150 1.00 94.06 91 TRP A CA 1
ATOM 694 C C . TRP A 1 91 ? 6.828 2.855 -0.124 1.00 94.06 91 TRP A C 1
ATOM 696 O O . TRP A 1 91 ? 6.430 3.109 -1.263 1.00 94.06 91 TRP A O 1
ATOM 706 N N . GLN A 1 92 ? 5.998 2.769 0.913 1.00 92.19 92 GLN A N 1
ATOM 707 C CA . GLN A 1 92 ? 4.550 2.915 0.786 1.00 92.19 92 GLN A CA 1
ATOM 708 C C . GLN A 1 92 ? 4.014 3.901 1.810 1.00 92.19 92 GLN A C 1
ATOM 710 O O . GLN A 1 92 ? 4.050 3.651 3.013 1.00 92.19 92 GLN A O 1
ATOM 715 N N . LEU A 1 93 ? 3.437 4.985 1.310 1.00 92.12 93 LEU A N 1
ATOM 716 C CA . LEU A 1 93 ? 2.778 6.007 2.098 1.00 92.12 93 LEU A CA 1
ATOM 717 C C . LEU A 1 93 ? 1.263 5.929 1.896 1.00 92.12 93 LEU A C 1
ATOM 719 O O . LEU A 1 93 ? 0.767 5.769 0.778 1.00 92.12 93 LEU A O 1
ATOM 723 N N . THR A 1 94 ? 0.525 6.075 2.993 1.00 93.94 94 THR A N 1
ATOM 724 C CA . THR A 1 94 ? -0.939 6.143 2.981 1.00 93.94 94 THR A CA 1
ATOM 725 C C . THR A 1 94 ? -1.380 7.495 3.537 1.00 93.94 94 THR A C 1
ATOM 727 O O . THR A 1 94 ? -1.598 7.613 4.742 1.00 93.94 94 THR A O 1
ATOM 730 N N . PRO A 1 95 ? -1.486 8.538 2.698 1.00 93.25 95 PRO A N 1
ATOM 731 C CA . PRO A 1 95 ? -1.880 9.865 3.162 1.00 93.25 95 PRO A CA 1
ATOM 732 C C . PRO A 1 95 ? -3.299 9.905 3.736 1.00 93.25 95 PRO A C 1
ATOM 734 O O . PRO A 1 95 ? -3.510 10.540 4.764 1.00 93.25 95 PRO A O 1
ATOM 737 N N . VAL A 1 96 ? -4.262 9.223 3.107 1.00 96.62 96 VAL A N 1
ATOM 738 C CA . VAL A 1 96 ? -5.679 9.268 3.499 1.00 96.62 96 VAL A CA 1
ATOM 739 C C . VAL A 1 96 ? -6.278 7.874 3.443 1.00 96.62 96 VAL A C 1
ATOM 741 O O . VAL A 1 96 ? -6.068 7.141 2.476 1.00 96.62 96 VAL A O 1
ATOM 744 N N . LEU A 1 97 ? -7.069 7.531 4.455 1.00 96.56 97 LEU A N 1
ATOM 745 C CA . LEU A 1 97 ? -7.844 6.302 4.497 1.00 96.56 97 LEU A CA 1
ATOM 746 C C . LEU A 1 97 ? -9.250 6.566 5.031 1.00 96.56 97 LEU A C 1
ATOM 748 O O . LEU A 1 97 ? -9.432 7.250 6.039 1.00 96.56 97 LEU A O 1
ATOM 752 N N . TRP A 1 98 ? -10.239 5.978 4.367 1.00 97.31 98 TRP A N 1
ATOM 753 C CA . TRP A 1 98 ? -11.630 5.962 4.791 1.00 97.31 98 TRP A CA 1
ATOM 754 C C . TRP A 1 98 ? -12.089 4.525 5.044 1.00 97.31 98 TRP A C 1
ATOM 756 O O . TRP A 1 98 ? -12.124 3.702 4.130 1.00 97.31 98 TRP A O 1
ATOM 766 N N . SER A 1 99 ? -12.447 4.217 6.287 1.00 96.25 99 SER A N 1
ATOM 767 C CA . SER A 1 99 ? -12.928 2.900 6.710 1.00 96.25 99 SER A CA 1
ATOM 768 C C . SER A 1 99 ? -14.452 2.843 6.746 1.00 96.25 99 SER A C 1
ATOM 770 O O . SER A 1 99 ? -15.100 3.670 7.390 1.00 96.25 99 SER A O 1
ATOM 772 N N . PHE A 1 100 ? -15.024 1.805 6.142 1.00 95.81 100 PHE A N 1
ATOM 773 C CA . PHE A 1 100 ? -16.451 1.481 6.234 1.00 95.81 100 PHE A CA 1
ATOM 774 C C . PHE A 1 100 ? -16.735 0.258 7.115 1.00 95.81 100 PHE A C 1
ATOM 776 O O . PHE A 1 100 ? -17.868 0.089 7.555 1.00 95.81 100 PHE A O 1
ATOM 783 N N . GLY A 1 101 ? -15.721 -0.564 7.406 1.00 91.12 101 GLY A N 1
ATOM 784 C CA . GLY A 1 101 ? -15.854 -1.767 8.235 1.00 91.12 101 GLY A CA 1
ATOM 785 C C . GLY A 1 101 ? -15.663 -1.572 9.741 1.00 91.12 101 GLY A C 1
ATOM 786 O O . GLY A 1 101 ? -15.749 -2.536 10.497 1.00 91.12 101 GLY A O 1
ATOM 787 N N . VAL A 1 102 ? -15.387 -0.345 10.193 1.00 91.38 102 VAL A N 1
ATOM 788 C CA . VAL A 1 102 ? -15.198 -0.028 11.619 1.00 91.38 102 VAL A CA 1
ATOM 789 C C . VAL A 1 102 ? -16.524 0.264 12.320 1.00 91.38 102 VAL A C 1
ATOM 791 O O . VAL A 1 102 ? -17.497 0.700 11.699 1.00 91.38 102 VAL A O 1
ATOM 794 N N . HIS A 1 103 ? -16.558 0.060 13.639 1.00 90.38 103 HIS A N 1
ATOM 795 C CA . HIS A 1 103 ? -17.731 0.386 14.447 1.00 90.38 103 HIS A CA 1
ATOM 796 C C . HIS A 1 103 ? -18.068 1.884 14.358 1.00 90.38 103 HIS A C 1
ATOM 798 O O . HIS A 1 103 ? -17.183 2.733 14.278 1.00 90.38 103 HIS A O 1
ATOM 804 N N . ARG A 1 104 ? -19.362 2.223 14.428 1.00 87.06 104 ARG A N 1
ATOM 805 C CA . ARG A 1 104 ? -19.877 3.603 14.310 1.00 87.06 104 ARG A CA 1
ATOM 806 C C . ARG A 1 104 ? -19.329 4.591 15.347 1.00 87.06 104 ARG A C 1
ATOM 808 O O . ARG A 1 104 ? -19.390 5.789 15.111 1.00 87.06 104 ARG A O 1
ATOM 815 N N . SER A 1 105 ? -18.834 4.093 16.480 1.00 87.06 105 SER A N 1
ATOM 816 C CA . SER A 1 105 ? -18.215 4.917 17.527 1.00 87.06 105 SER A CA 1
ATOM 817 C C . SER A 1 105 ? -16.781 5.334 17.195 1.00 87.06 105 SER A C 1
ATOM 819 O O . SER A 1 105 ? -16.237 6.207 17.862 1.00 87.06 105 SER A O 1
ATOM 821 N N . GLN A 1 106 ? -16.156 4.723 16.186 1.00 88.12 106 GLN A N 1
ATOM 822 C CA . GLN A 1 106 ? -14.798 5.052 15.773 1.00 88.12 106 GLN A CA 1
ATOM 823 C C . GLN A 1 106 ? -14.799 6.008 14.573 1.00 88.12 106 GLN A C 1
ATOM 825 O O . GLN A 1 106 ? -15.655 5.899 13.687 1.00 88.12 106 GLN A O 1
ATOM 830 N N . PRO A 1 107 ? -13.810 6.917 14.483 1.00 90.50 107 PRO A N 1
ATOM 831 C CA . PRO A 1 107 ? -13.658 7.769 13.315 1.00 90.50 107 PRO A CA 1
ATOM 832 C C . PRO A 1 107 ? -13.391 6.921 12.066 1.00 90.50 107 PRO A C 1
ATOM 834 O O . PRO A 1 107 ? -12.591 5.981 12.073 1.00 90.50 107 PRO A O 1
ATOM 837 N N . ARG A 1 108 ? -14.071 7.258 10.967 1.00 94.38 108 ARG A N 1
ATOM 838 C CA . ARG A 1 108 ? -13.907 6.573 9.673 1.00 94.38 108 ARG A CA 1
ATOM 839 C C . ARG A 1 108 ? -12.704 7.080 8.887 1.00 94.38 108 ARG A C 1
ATOM 841 O O . ARG A 1 108 ? -12.080 6.303 8.176 1.00 94.38 108 ARG A O 1
ATOM 848 N N . TRP A 1 109 ? -12.377 8.360 9.030 1.00 95.19 109 TRP A N 1
ATOM 849 C CA . TRP A 1 109 ? -11.251 8.997 8.354 1.00 95.19 109 TRP A CA 1
ATOM 850 C C . TRP A 1 109 ? -9.973 8.881 9.181 1.00 95.19 109 TRP A C 1
ATOM 852 O O . TRP A 1 109 ? -9.996 9.095 10.393 1.00 95.19 109 TRP A O 1
ATOM 862 N N . ARG A 1 110 ? -8.864 8.552 8.518 1.00 93.31 110 ARG A N 1
ATOM 863 C CA . ARG A 1 110 ? -7.512 8.486 9.086 1.00 93.31 110 ARG A CA 1
ATOM 864 C C . ARG A 1 110 ? -6.522 9.127 8.118 1.00 93.31 110 ARG A C 1
ATOM 866 O O . ARG A 1 110 ? -6.692 9.023 6.902 1.00 93.31 110 ARG A O 1
ATOM 873 N N . PHE A 1 111 ? -5.489 9.761 8.665 1.00 93.38 111 PHE A N 1
ATOM 874 C CA . PHE A 1 111 ? -4.485 10.498 7.901 1.00 93.38 111 PHE A CA 1
ATOM 875 C C . PHE A 1 111 ? -3.085 10.075 8.338 1.00 93.38 111 PHE A C 1
ATOM 877 O O . PHE A 1 111 ? -2.791 10.147 9.528 1.00 93.38 111 PHE A O 1
ATOM 884 N N . PHE A 1 112 ? -2.240 9.668 7.384 1.00 89.50 112 PHE A N 1
ATOM 885 C CA . PHE A 1 112 ? -0.845 9.211 7.548 1.00 89.50 112 PHE A CA 1
ATOM 886 C C . PHE A 1 112 ? -0.634 7.982 8.451 1.00 89.50 112 PHE A C 1
ATOM 888 O O . PHE A 1 112 ? -0.058 6.984 8.016 1.00 89.50 112 PHE A O 1
ATOM 895 N N . VAL A 1 113 ? -1.110 8.035 9.693 1.00 89.00 113 VAL A N 1
ATOM 896 C CA . VAL A 1 113 ? -1.067 6.946 10.666 1.00 89.00 113 VAL A CA 1
ATOM 897 C C . VAL A 1 113 ? -2.336 6.116 10.525 1.00 89.00 113 VAL A C 1
ATOM 899 O O . VAL A 1 113 ? -3.453 6.584 10.760 1.00 89.00 113 VAL A O 1
ATOM 902 N N . VAL A 1 114 ? -2.164 4.866 10.104 1.00 86.62 114 VAL A N 1
ATOM 903 C CA . VAL A 1 114 ? -3.274 3.958 9.824 1.00 86.62 114 VAL A CA 1
ATOM 904 C C . VAL A 1 114 ? -3.229 2.767 10.761 1.00 86.62 114 VAL A C 1
ATOM 906 O O . VAL A 1 114 ? -2.287 1.980 10.727 1.00 86.62 114 VAL A O 1
ATOM 909 N N . ASP A 1 115 ? -4.310 2.613 11.519 1.00 88.50 115 ASP A N 1
ATOM 910 C CA . ASP A 1 115 ? -4.599 1.415 12.296 1.00 88.50 115 ASP A CA 1
ATOM 911 C C . ASP A 1 115 ? -4.818 0.202 11.358 1.00 88.50 115 ASP A C 1
ATOM 913 O O . ASP A 1 115 ? -5.687 0.274 10.471 1.00 88.50 115 ASP A O 1
ATOM 917 N N . PRO A 1 116 ? -4.053 -0.899 11.519 1.00 88.56 116 PRO A N 1
ATOM 918 C CA . PRO A 1 116 ? -4.211 -2.109 10.712 1.00 88.56 116 PRO A CA 1
ATOM 919 C C . PRO A 1 116 ? -5.639 -2.657 10.743 1.00 88.56 116 PRO A C 1
ATOM 921 O O . PRO A 1 116 ? -6.184 -2.998 9.689 1.00 88.56 116 PRO A O 1
ATOM 924 N N . PHE A 1 117 ? -6.280 -2.674 11.914 1.00 89.12 117 PHE A N 1
ATOM 925 C CA . PHE A 1 117 ? -7.623 -3.229 12.071 1.00 89.12 117 PHE A CA 1
ATOM 926 C C . PHE A 1 117 ? -8.630 -2.450 11.227 1.00 89.12 117 PHE A C 1
ATOM 928 O O . PHE A 1 117 ? -9.414 -3.023 10.472 1.00 89.12 117 PHE A O 1
ATOM 935 N N . ALA A 1 118 ? -8.545 -1.121 11.261 1.00 92.06 118 ALA A N 1
ATOM 936 C CA . ALA A 1 118 ? -9.433 -0.258 10.498 1.00 92.06 118 ALA A CA 1
ATOM 937 C C . ALA A 1 118 ? -9.232 -0.345 8.978 1.00 92.06 118 ALA A C 1
ATOM 939 O O . ALA A 1 118 ? -10.189 -0.155 8.220 1.00 92.06 118 ALA A O 1
ATOM 940 N N . ARG A 1 119 ? -8.005 -0.610 8.517 1.00 93.69 119 ARG A N 1
ATOM 941 C CA . ARG A 1 119 ? -7.706 -0.801 7.092 1.00 93.69 119 ARG A CA 1
ATOM 942 C C . ARG A 1 119 ? -8.291 -2.113 6.582 1.00 93.69 119 ARG A C 1
ATOM 944 O O . ARG A 1 119 ? -8.978 -2.118 5.560 1.00 93.69 119 ARG A O 1
ATOM 951 N N . HIS A 1 120 ? -8.009 -3.211 7.277 1.00 94.94 120 HIS A N 1
ATOM 952 C CA . HIS A 1 120 ? -8.324 -4.560 6.807 1.00 94.94 120 HIS A CA 1
ATOM 953 C C . HIS A 1 120 ? -9.781 -4.969 7.072 1.00 94.94 120 HIS A C 1
ATOM 955 O O . HIS A 1 120 ? -10.301 -5.813 6.344 1.00 94.94 120 HIS A O 1
ATOM 961 N N . ALA A 1 121 ? -10.480 -4.286 7.988 1.00 94.75 121 ALA A N 1
ATOM 962 C CA . ALA A 1 121 ? -11.923 -4.436 8.194 1.00 94.75 121 ALA A CA 1
ATOM 963 C C . ALA A 1 121 ? -12.797 -3.940 7.037 1.00 94.75 121 ALA A C 1
ATOM 965 O O . ALA A 1 121 ? -13.987 -4.237 7.006 1.00 94.75 121 ALA A O 1
ATOM 966 N N . GLY A 1 122 ? -12.234 -3.205 6.079 1.00 96.31 122 GLY A N 1
ATOM 967 C CA . GLY A 1 122 ? -12.967 -2.646 4.949 1.00 96.31 122 GLY A CA 1
ATOM 968 C C . GLY A 1 122 ? -12.706 -1.157 4.835 1.00 96.31 122 GLY A C 1
ATOM 969 O O . GLY A 1 122 ? -13.195 -0.363 5.648 1.00 96.31 122 GLY A O 1
ATOM 970 N N . SER A 1 123 ? -11.913 -0.780 3.836 1.00 97.44 123 SER A N 1
ATOM 971 C CA . SER A 1 123 ? -11.474 0.599 3.661 1.00 97.44 123 SER A CA 1
ATOM 972 C C . SER A 1 123 ? -11.161 0.947 2.210 1.00 97.44 123 SER A C 1
ATOM 974 O O . SER A 1 123 ? -10.945 0.071 1.372 1.00 97.44 123 SER A O 1
ATOM 976 N N . VAL A 1 124 ? -11.132 2.244 1.924 1.00 98.19 124 VAL A N 1
ATOM 977 C CA . VAL A 1 124 ? -10.586 2.828 0.700 1.00 98.19 124 VAL A CA 1
ATOM 978 C C . VAL A 1 124 ? -9.454 3.760 1.110 1.00 98.19 124 VAL A C 1
ATOM 980 O O . VAL A 1 124 ? -9.648 4.630 1.958 1.00 98.19 124 VAL A O 1
ATOM 983 N N . GLU A 1 125 ? -8.270 3.584 0.537 1.00 97.06 125 GLU A N 1
ATOM 984 C CA . GLU A 1 125 ? -7.102 4.409 0.831 1.00 97.06 125 GLU A CA 1
ATOM 985 C C . GLU A 1 125 ? -6.533 5.055 -0.431 1.00 97.06 125 GLU A C 1
ATOM 987 O O . GLU A 1 125 ? -6.494 4.453 -1.507 1.00 97.06 125 GLU A O 1
ATOM 992 N N . LEU A 1 126 ? -6.063 6.290 -0.273 1.00 97.56 126 LEU A N 1
ATOM 993 C CA . LEU A 1 126 ? -5.164 6.919 -1.225 1.00 97.56 126 LEU A CA 1
ATOM 994 C C . LEU A 1 126 ? -3.759 6.411 -0.905 1.00 97.56 126 LEU A C 1
ATOM 996 O O . LEU A 1 126 ? -3.320 6.465 0.245 1.00 97.56 126 LEU A O 1
ATOM 1000 N N . SER A 1 127 ? -3.068 5.888 -1.910 1.00 95.00 127 SER A N 1
ATOM 1001 C CA . SER A 1 127 ? -1.730 5.319 -1.783 1.00 95.00 127 SER A CA 1
ATOM 1002 C C . SER A 1 127 ? -0.725 6.130 -2.587 1.00 95.00 127 SER A C 1
ATOM 1004 O O . SER A 1 127 ? -1.013 6.525 -3.713 1.00 95.00 127 SER A O 1
ATOM 1006 N N . ALA A 1 128 ? 0.474 6.316 -2.055 1.00 94.62 128 ALA A N 1
ATOM 1007 C CA . ALA A 1 128 ? 1.624 6.787 -2.812 1.00 94.62 128 ALA A CA 1
ATOM 1008 C C . ALA A 1 128 ? 2.792 5.840 -2.543 1.00 94.62 128 ALA A C 1
ATOM 1010 O O . ALA A 1 128 ? 3.176 5.661 -1.389 1.00 94.62 128 ALA A O 1
ATOM 1011 N N . SER A 1 129 ? 3.339 5.207 -3.580 1.00 93.62 129 SER A N 1
ATOM 1012 C CA . SER A 1 129 ? 4.569 4.428 -3.451 1.00 93.62 129 SER A CA 1
ATOM 1013 C C . SER A 1 129 ? 5.739 5.068 -4.171 1.00 93.62 129 SER A C 1
ATOM 1015 O O . SER A 1 129 ? 5.576 5.721 -5.199 1.00 93.62 129 SER A O 1
ATOM 1017 N N . LEU A 1 130 ? 6.920 4.871 -3.601 1.00 94.25 130 LEU A N 1
ATOM 1018 C CA . LEU A 1 130 ? 8.194 5.179 -4.222 1.00 94.25 130 LEU A CA 1
ATOM 1019 C C . LEU A 1 130 ? 8.919 3.850 -4.413 1.00 94.25 130 LEU A C 1
ATOM 1021 O O . LEU A 1 130 ? 9.067 3.095 -3.457 1.00 94.25 130 LEU A O 1
ATOM 1025 N N . GLU A 1 131 ? 9.301 3.540 -5.639 1.00 92.44 131 GLU A N 1
ATOM 1026 C CA . GLU A 1 131 ? 9.866 2.252 -6.037 1.00 92.44 131 GLU A CA 1
ATOM 1027 C C . GLU A 1 131 ? 11.244 2.492 -6.636 1.00 92.44 131 GLU A C 1
ATOM 1029 O O . GLU A 1 131 ? 11.385 3.268 -7.575 1.00 92.44 131 GLU A O 1
ATOM 1034 N N . TYR A 1 132 ? 12.265 1.856 -6.079 1.00 92.69 132 TYR A N 1
ATOM 1035 C CA . TYR A 1 132 ? 13.603 1.824 -6.649 1.00 92.69 132 TYR A CA 1
ATOM 1036 C C . TYR A 1 132 ? 13.842 0.440 -7.237 1.00 92.69 132 TYR A C 1
ATOM 1038 O O . TYR A 1 132 ? 13.866 -0.535 -6.491 1.00 92.69 132 TYR A O 1
ATOM 1046 N N . ILE A 1 133 ? 14.020 0.348 -8.555 1.00 88.69 133 ILE A N 1
ATOM 1047 C CA . ILE A 1 133 ? 14.196 -0.932 -9.254 1.00 88.69 133 ILE A CA 1
ATOM 1048 C C . ILE A 1 133 ? 15.632 -1.028 -9.757 1.00 88.69 133 ILE A C 1
ATOM 1050 O O . ILE A 1 133 ? 15.993 -0.420 -10.766 1.00 88.69 133 ILE A O 1
ATOM 1054 N N . GLY A 1 134 ? 16.442 -1.811 -9.050 1.00 85.12 134 GLY A N 1
ATOM 1055 C CA . GLY A 1 134 ? 17.844 -2.046 -9.366 1.00 85.12 134 GLY A CA 1
ATOM 1056 C C . GLY A 1 134 ? 18.040 -3.095 -10.464 1.00 85.12 134 GLY A C 1
ATOM 1057 O O . GLY A 1 134 ? 17.200 -3.963 -10.710 1.00 85.12 134 GLY A O 1
ATOM 1058 N N . GLY A 1 135 ? 19.189 -3.028 -11.135 1.00 78.50 135 GLY A N 1
ATOM 1059 C CA . GLY A 1 135 ? 19.575 -3.968 -12.185 1.00 78.50 135 GLY A CA 1
ATOM 1060 C C . GLY A 1 135 ? 19.406 -3.376 -13.579 1.00 78.50 135 GLY A C 1
ATOM 1061 O O . GLY A 1 135 ? 20.346 -2.794 -14.105 1.00 78.50 135 GLY A O 1
ATOM 1062 N N . HIS A 1 136 ? 18.243 -3.561 -14.208 1.00 65.06 136 HIS A N 1
ATOM 1063 C CA . HIS A 1 136 ? 18.083 -3.220 -15.630 1.00 65.06 136 HIS A CA 1
ATOM 1064 C C . HIS A 1 136 ? 17.630 -1.780 -15.899 1.00 65.06 136 HIS A C 1
ATOM 1066 O O . HIS A 1 136 ? 18.048 -1.195 -16.892 1.00 65.06 136 HIS A O 1
ATOM 1072 N N . VAL A 1 137 ? 16.759 -1.230 -15.049 1.00 70.62 137 VAL A N 1
ATOM 1073 C CA . VAL A 1 137 ? 16.201 0.122 -15.232 1.00 70.62 137 VAL A CA 1
ATOM 1074 C C . VAL A 1 137 ? 16.932 1.148 -14.363 1.00 70.62 137 VAL A C 1
ATOM 1076 O O . VAL A 1 137 ? 17.065 2.290 -14.787 1.00 70.62 137 VAL A O 1
ATOM 1079 N N . ASP A 1 138 ? 17.413 0.726 -13.186 1.00 84.31 138 ASP A N 1
ATOM 1080 C CA . ASP A 1 138 ? 18.115 1.550 -12.188 1.00 84.31 138 ASP A CA 1
ATOM 1081 C C . ASP A 1 138 ? 17.469 2.931 -12.004 1.00 84.31 138 ASP A C 1
ATOM 1083 O O . ASP A 1 138 ? 18.081 3.983 -12.194 1.00 84.31 138 ASP A O 1
ATOM 1087 N N . ALA A 1 139 ? 16.168 2.916 -11.707 1.00 85.69 139 ALA A N 1
ATOM 1088 C CA . ALA A 1 139 ? 15.360 4.123 -11.629 1.00 85.69 139 ALA A CA 1
ATOM 1089 C C . ALA A 1 139 ? 14.495 4.154 -10.375 1.00 85.69 139 ALA A C 1
ATOM 1091 O O . ALA A 1 139 ? 14.025 3.126 -9.879 1.00 85.69 139 ALA A O 1
ATOM 1092 N N . LEU A 1 140 ? 14.257 5.381 -9.918 1.00 91.38 140 LEU A N 1
ATOM 1093 C CA . LEU A 1 140 ? 13.306 5.709 -8.873 1.00 91.38 140 LEU A CA 1
ATOM 1094 C C . LEU A 1 140 ? 11.983 6.140 -9.517 1.00 91.38 140 LEU A C 1
ATOM 1096 O O . LEU A 1 140 ? 11.947 7.090 -10.299 1.00 91.38 140 LEU A O 1
ATOM 1100 N N . VAL A 1 141 ? 10.897 5.453 -9.183 1.00 90.50 141 VAL A N 1
ATOM 1101 C CA . VAL A 1 141 ? 9.565 5.652 -9.758 1.00 90.50 141 VAL A CA 1
ATOM 1102 C C . VAL A 1 141 ? 8.587 6.015 -8.649 1.00 90.50 141 VAL A C 1
ATOM 1104 O O . VAL A 1 141 ? 8.443 5.290 -7.668 1.00 90.50 141 VAL A O 1
ATOM 1107 N N . ALA A 1 142 ? 7.881 7.132 -8.813 1.00 93.44 142 ALA A N 1
ATOM 1108 C CA . ALA A 1 142 ? 6.774 7.506 -7.941 1.00 93.44 142 ALA A CA 1
ATOM 1109 C C . ALA A 1 142 ? 5.445 7.023 -8.538 1.00 93.44 142 ALA A C 1
ATOM 1111 O O . ALA A 1 142 ? 5.182 7.207 -9.727 1.00 93.44 142 ALA A O 1
ATOM 1112 N N . ARG A 1 143 ? 4.603 6.415 -7.703 1.00 93.31 143 ARG A N 1
ATOM 1113 C CA . ARG A 1 143 ? 3.351 5.771 -8.102 1.00 93.31 143 ARG A CA 1
ATOM 1114 C C . ARG A 1 143 ? 2.213 6.129 -7.135 1.00 93.31 143 ARG A C 1
ATOM 1116 O O . ARG A 1 143 ? 1.990 5.424 -6.146 1.00 93.31 143 ARG A O 1
ATOM 1123 N N . PRO A 1 144 ? 1.494 7.237 -7.374 1.00 96.44 144 PRO A N 1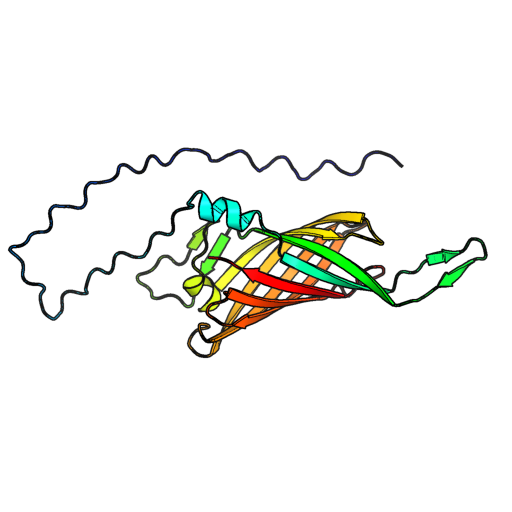
ATOM 1124 C CA . PRO A 1 144 ? 0.228 7.508 -6.703 1.00 96.44 144 PRO A CA 1
ATOM 1125 C C . PRO A 1 144 ? -0.882 6.566 -7.191 1.00 96.44 144 PRO A C 1
ATOM 1127 O O . PRO A 1 144 ? -0.895 6.116 -8.337 1.00 96.44 144 PRO A O 1
ATOM 1130 N N . GLY A 1 145 ? -1.849 6.286 -6.326 1.00 96.75 145 GLY A N 1
ATOM 1131 C CA . GLY A 1 145 ? -2.957 5.393 -6.624 1.00 96.75 145 GLY A CA 1
ATOM 1132 C C . GLY A 1 145 ? -4.054 5.406 -5.571 1.00 96.75 145 GLY A C 1
ATOM 1133 O O . GLY A 1 145 ? -3.999 6.134 -4.579 1.00 96.75 145 GLY A O 1
ATOM 1134 N N . VAL A 1 146 ? -5.058 4.574 -5.806 1.00 97.94 146 VAL A N 1
ATOM 1135 C CA . VAL A 1 146 ? -6.171 4.323 -4.892 1.00 97.94 146 VAL A CA 1
ATOM 1136 C C . VAL A 1 146 ? -6.317 2.821 -4.728 1.00 97.94 146 VAL A C 1
ATOM 1138 O O . VAL A 1 146 ? -6.151 2.061 -5.686 1.00 97.94 146 VAL A O 1
ATOM 1141 N N . ARG A 1 147 ? -6.635 2.385 -3.512 1.00 97.56 147 ARG A N 1
ATOM 1142 C CA . ARG A 1 147 ? -6.793 0.974 -3.178 1.00 97.56 147 ARG A CA 1
ATOM 1143 C C . ARG A 1 147 ? 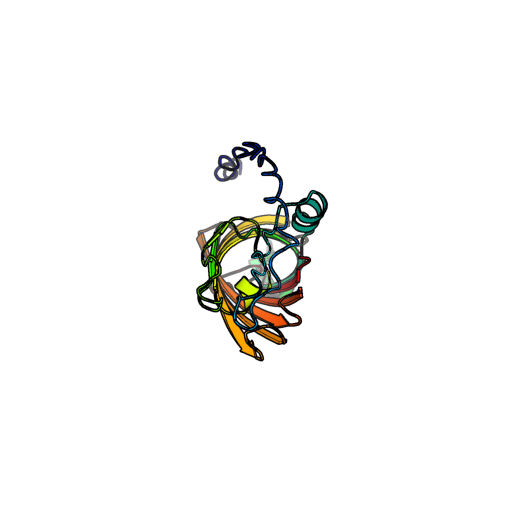-7.977 0.751 -2.258 1.00 97.56 147 ARG A C 1
ATOM 1145 O O . ARG A 1 147 ? -8.184 1.494 -1.308 1.00 97.56 147 ARG A O 1
ATOM 1152 N N . VAL A 1 148 ? -8.718 -0.312 -2.521 1.00 98.19 148 VAL A N 1
ATOM 1153 C CA . VAL A 1 148 ? -9.809 -0.801 -1.682 1.00 98.19 148 VAL A CA 1
ATOM 1154 C C . VAL A 1 148 ? -9.348 -2.074 -0.988 1.00 98.19 148 VAL A C 1
ATOM 1156 O O . VAL A 1 148 ? -8.758 -2.940 -1.632 1.00 98.19 148 VAL A O 1
ATOM 1159 N N . TYR A 1 149 ? -9.624 -2.193 0.307 1.00 97.44 149 TYR A N 1
ATOM 1160 C CA . TYR A 1 149 ? -9.434 -3.411 1.091 1.00 97.44 149 TYR A CA 1
ATOM 1161 C C . TYR A 1 149 ? -10.793 -4.011 1.412 1.00 97.44 149 TYR A C 1
ATOM 1163 O O . TYR A 1 149 ? -11.698 -3.316 1.877 1.00 97.44 149 TYR A O 1
ATOM 1171 N N . LEU A 1 150 ? -10.913 -5.310 1.172 1.00 97.69 150 LEU A N 1
ATOM 1172 C CA . LEU A 1 150 ? -12.116 -6.092 1.383 1.00 97.69 150 LEU A CA 1
ATOM 1173 C C . LEU A 1 150 ? -11.823 -7.164 2.444 1.00 97.69 150 LEU A C 1
ATOM 1175 O O . LEU A 1 150 ? -10.899 -7.968 2.255 1.00 97.69 150 LEU A O 1
ATOM 1179 N N . PRO A 1 151 ? -12.577 -7.194 3.556 1.00 96.94 151 PRO A N 1
ATOM 1180 C CA . PRO A 1 151 ? -12.449 -8.252 4.548 1.00 96.94 151 PRO A CA 1
ATOM 1181 C C . PRO A 1 151 ? -13.016 -9.551 3.966 1.00 96.94 151 PRO A C 1
ATOM 1183 O O . PRO A 1 151 ? -14.189 -9.608 3.604 1.00 96.94 151 PRO A O 1
ATOM 1186 N N . VAL A 1 152 ? -12.200 -10.602 3.873 1.00 97.00 152 VAL A N 1
ATOM 1187 C CA . VAL A 1 152 ? -12.655 -11.907 3.359 1.00 97.00 152 VAL A CA 1
ATOM 1188 C C . VAL A 1 152 ? -13.012 -12.845 4.509 1.00 97.00 152 VAL A C 1
ATOM 1190 O O . VAL A 1 152 ? -14.036 -13.519 4.453 1.00 97.00 152 VAL A O 1
ATOM 1193 N N . LEU A 1 153 ? -12.198 -12.867 5.571 1.00 96.12 153 LEU A N 1
ATOM 1194 C CA . LEU A 1 153 ? -12.390 -13.748 6.724 1.00 96.12 153 LEU A CA 1
ATOM 1195 C C . LEU A 1 153 ? -12.188 -12.995 8.040 1.00 96.12 153 LEU A C 1
ATOM 1197 O O . LEU A 1 153 ? -11.247 -12.212 8.151 1.00 96.12 153 LEU A O 1
ATOM 1201 N N . GLU A 1 154 ? -13.056 -13.252 9.027 1.00 92.44 154 GLU A N 1
ATOM 1202 C CA . GLU A 1 154 ? -12.999 -12.653 10.375 1.00 92.44 154 GLU A CA 1
ATOM 1203 C C . GLU A 1 154 ? -12.829 -11.131 10.338 1.00 92.44 154 GLU A C 1
ATOM 1205 O O . GLU A 1 154 ? -11.916 -10.579 10.933 1.00 92.44 154 GLU A O 1
ATOM 1210 N N . ARG A 1 155 ? -13.669 -10.437 9.555 1.00 90.38 155 ARG A N 1
ATOM 1211 C CA . ARG A 1 155 ? -13.567 -8.976 9.368 1.00 90.38 155 ARG A CA 1
ATOM 1212 C C . ARG A 1 155 ? -12.160 -8.524 8.937 1.00 90.38 155 ARG A C 1
ATOM 1214 O O . ARG A 1 155 ? -11.733 -7.431 9.272 1.00 90.38 155 ARG A O 1
ATOM 1221 N N . GLY A 1 156 ? -11.440 -9.355 8.184 1.00 90.06 156 GLY A N 1
ATOM 1222 C CA . GLY A 1 156 ? -10.105 -9.040 7.682 1.00 90.06 156 GLY A CA 1
ATOM 1223 C C . GLY A 1 156 ? -8.957 -9.389 8.629 1.00 90.06 156 GLY A C 1
ATOM 1224 O O . GLY A 1 156 ? -7.805 -9.240 8.224 1.00 90.06 156 GLY A O 1
ATOM 1225 N N . GLU A 1 157 ? -9.238 -9.883 9.838 1.00 91.19 157 GLU A N 1
ATOM 1226 C CA . GLU A 1 157 ? -8.211 -10.223 10.830 1.00 91.19 157 GLU A CA 1
ATOM 1227 C C . GLU A 1 157 ? -7.352 -11.410 10.372 1.00 91.19 157 GLU A C 1
ATOM 1229 O O . GLU A 1 157 ? -6.121 -11.387 10.464 1.00 91.19 157 GLU A O 1
ATOM 1234 N N . ARG A 1 158 ? -7.985 -12.436 9.789 1.00 94.94 158 ARG A N 1
ATOM 1235 C CA . ARG A 1 158 ? -7.271 -13.593 9.223 1.00 94.94 158 ARG A CA 1
ATOM 1236 C C . ARG A 1 158 ? -6.905 -13.426 7.766 1.00 94.94 158 ARG A C 1
ATOM 1238 O O . ARG A 1 158 ? -5.809 -13.821 7.380 1.00 94.94 158 ARG A O 1
ATOM 1245 N N . LEU A 1 159 ? -7.830 -12.908 6.963 1.00 96.50 159 LEU A N 1
ATOM 1246 C CA . LEU A 1 159 ? -7.635 -12.752 5.530 1.00 96.50 159 LEU A CA 1
ATOM 1247 C C . LEU A 1 159 ? -8.372 -11.521 5.022 1.00 96.50 159 LEU A C 1
ATOM 1249 O O . LEU A 1 159 ? -9.590 -11.388 5.173 1.00 96.50 159 LEU A O 1
ATOM 1253 N N . SER A 1 160 ? -7.636 -10.666 4.331 1.00 97.12 160 SER A N 1
ATOM 1254 C CA . SER A 1 160 ? -8.190 -9.568 3.550 1.00 97.12 160 SER A CA 1
ATOM 1255 C C . SER A 1 160 ? -7.542 -9.526 2.176 1.00 97.12 160 SER A C 1
ATOM 1257 O O . SER A 1 160 ? -6.397 -9.943 1.989 1.00 97.12 160 SER A O 1
ATOM 1259 N N . VAL A 1 161 ? -8.290 -9.021 1.205 1.00 97.75 161 VAL A N 1
ATOM 1260 C CA . VAL A 1 161 ? -7.826 -8.842 -0.171 1.00 97.75 161 VAL A CA 1
ATOM 1261 C C . VAL A 1 161 ? -7.889 -7.363 -0.502 1.00 97.75 161 VAL A C 1
ATOM 1263 O O . VAL A 1 161 ? -8.781 -6.658 -0.035 1.00 97.75 161 VAL A O 1
ATOM 1266 N N . SER A 1 162 ? -6.946 -6.875 -1.299 1.00 97.56 162 SER A N 1
ATOM 1267 C CA . SER A 1 162 ? -6.984 -5.514 -1.817 1.00 97.56 162 SER A CA 1
ATOM 1268 C C . SER A 1 162 ? -6.988 -5.478 -3.329 1.00 97.56 162 SER A C 1
ATOM 1270 O O . SER A 1 162 ? -6.279 -6.255 -3.966 1.00 97.56 162 SER A O 1
ATOM 1272 N N . LEU A 1 163 ? -7.697 -4.500 -3.872 1.00 98.19 163 LEU A N 1
ATOM 1273 C CA . LEU A 1 163 ? -7.697 -4.158 -5.286 1.00 98.19 163 LEU A CA 1
ATOM 1274 C C . LEU A 1 163 ? -7.349 -2.683 -5.413 1.00 98.19 163 LEU A C 1
ATOM 1276 O O . LEU A 1 163 ? -7.922 -1.848 -4.713 1.00 98.19 163 LEU A O 1
ATOM 1280 N N . GLY A 1 164 ? -6.401 -2.351 -6.275 1.00 97.06 164 GLY A N 1
ATOM 1281 C CA . GLY A 1 164 ? -5.967 -0.978 -6.464 1.00 97.06 164 GLY A CA 1
ATOM 1282 C C . GLY A 1 164 ? -5.656 -0.651 -7.908 1.00 97.06 164 GLY A C 1
ATOM 1283 O O . GLY A 1 164 ? -5.436 -1.525 -8.743 1.00 97.06 164 GLY A O 1
ATOM 1284 N N . THR A 1 165 ? -5.630 0.642 -8.182 1.00 96.94 165 THR A N 1
ATOM 1285 C CA . THR A 1 165 ? -5.145 1.197 -9.437 1.00 96.94 165 THR A CA 1
ATOM 1286 C C . THR A 1 165 ? -4.187 2.322 -9.118 1.00 96.94 165 THR A C 1
ATOM 1288 O O . THR A 1 165 ? -4.371 3.073 -8.158 1.00 96.94 165 THR A O 1
ATOM 1291 N N . SER A 1 166 ? -3.155 2.449 -9.928 1.00 95.19 166 SER A N 1
ATOM 1292 C CA . SER A 1 166 ? -2.125 3.452 -9.744 1.00 95.19 166 SER A CA 1
ATOM 1293 C C . SER A 1 166 ? -1.596 3.927 -11.080 1.00 95.19 166 SER A C 1
ATOM 1295 O O . SER A 1 166 ? -1.784 3.276 -12.109 1.00 95.19 166 SER A O 1
ATOM 1297 N N . VAL A 1 167 ? -0.963 5.090 -11.066 1.00 93.62 167 VAL A N 1
ATOM 1298 C CA . VAL A 1 167 ? -0.378 5.699 -12.255 1.00 93.62 167 VAL A CA 1
ATOM 1299 C C . VAL A 1 167 ? 1.055 6.091 -11.966 1.00 93.62 167 VAL A C 1
ATOM 1301 O O . VAL A 1 167 ? 1.398 6.399 -10.829 1.00 93.62 167 VAL A O 1
ATOM 1304 N N . TYR A 1 168 ? 1.905 6.048 -12.979 1.00 89.88 168 TYR A N 1
ATOM 1305 C CA . TYR A 1 168 ? 3.298 6.465 -12.867 1.00 89.88 168 TYR A CA 1
ATOM 1306 C C . TYR A 1 168 ? 3.812 6.929 -14.227 1.00 89.88 168 TYR A C 1
ATOM 1308 O O . TYR A 1 168 ? 3.251 6.573 -15.267 1.00 89.88 168 TYR A O 1
ATOM 1316 N N . ASP A 1 169 ? 4.879 7.722 -14.207 1.00 85.38 169 ASP A N 1
ATOM 1317 C CA . ASP A 1 169 ? 5.596 8.136 -15.408 1.00 85.38 169 ASP A CA 1
ATOM 1318 C C . ASP A 1 169 ? 6.995 7.517 -15.395 1.00 85.38 169 ASP A C 1
ATOM 1320 O O . ASP A 1 169 ? 7.821 7.816 -14.534 1.00 85.38 169 ASP A O 1
ATOM 1324 N N . ALA A 1 170 ? 7.230 6.604 -16.331 1.00 76.19 170 ALA A N 1
ATOM 1325 C CA . ALA A 1 170 ? 8.534 6.007 -16.581 1.00 76.19 170 ALA A CA 1
ATOM 1326 C C . ALA A 1 170 ? 8.718 5.928 -18.097 1.00 76.19 170 ALA A C 1
ATOM 1328 O O . ALA A 1 170 ? 8.495 4.881 -18.708 1.00 76.19 170 ALA A O 1
ATOM 1329 N N . HIS A 1 171 ? 9.080 7.059 -18.706 1.00 76.94 171 HIS A N 1
ATOM 1330 C CA . HIS A 1 171 ? 9.103 7.250 -20.163 1.00 76.94 171 HIS A CA 1
ATOM 1331 C C . HIS A 1 171 ? 7.697 7.230 -20.788 1.00 76.94 171 HIS A C 1
ATOM 1333 O O . HIS A 1 171 ? 7.486 6.643 -21.848 1.00 76.94 171 HIS A O 1
ATOM 1339 N N . GLY A 1 172 ? 6.723 7.840 -20.110 1.00 79.31 172 GLY A N 1
ATOM 1340 C CA . GLY A 1 172 ? 5.332 7.934 -20.540 1.00 79.31 172 GLY A CA 1
ATOM 1341 C C . GLY A 1 172 ? 4.356 7.606 -19.413 1.00 79.31 172 GLY A C 1
ATOM 1342 O O . GLY A 1 172 ? 4.669 6.836 -18.503 1.00 79.31 172 GLY A O 1
ATOM 1343 N N . PHE A 1 173 ? 3.147 8.163 -19.517 1.00 84.75 173 PHE A N 1
ATOM 1344 C CA . PHE A 1 173 ? 2.059 7.926 -18.571 1.00 84.75 173 PHE A CA 1
ATOM 1345 C C . PHE A 1 173 ? 1.566 6.479 -18.644 1.00 84.75 173 PHE A C 1
ATOM 1347 O O . PHE A 1 173 ? 1.148 6.000 -19.704 1.00 84.75 173 PHE A O 1
ATOM 1354 N N . ARG A 1 174 ? 1.590 5.784 -17.507 1.00 86.94 174 ARG A N 1
ATOM 1355 C CA . ARG A 1 174 ? 1.222 4.371 -17.395 1.00 86.94 174 ARG A CA 1
ATOM 1356 C C . ARG A 1 174 ? 0.218 4.159 -16.272 1.00 86.94 174 ARG A C 1
ATOM 1358 O O . ARG A 1 174 ? 0.224 4.877 -15.276 1.00 86.94 174 ARG A O 1
ATOM 1365 N N . VAL A 1 175 ? -0.618 3.135 -16.443 1.00 91.50 175 VAL A N 1
ATOM 1366 C CA . VAL A 1 175 ? -1.591 2.668 -15.449 1.00 91.50 175 VAL A CA 1
ATOM 1367 C C . VAL A 1 175 ? -1.201 1.259 -15.020 1.00 91.50 175 VAL A C 1
ATOM 1369 O O . VAL A 1 175 ? -0.934 0.403 -15.867 1.00 91.50 175 VAL A O 1
ATOM 1372 N N . ALA A 1 176 ? -1.188 1.023 -13.716 1.00 92.12 176 ALA A N 1
ATOM 1373 C CA . ALA A 1 176 ? -0.941 -0.274 -13.113 1.00 92.12 176 ALA A CA 1
ATOM 1374 C C . ALA A 1 176 ? -2.100 -0.678 -12.202 1.00 92.12 176 ALA A C 1
ATOM 1376 O O . ALA A 1 176 ? -2.684 0.153 -11.504 1.00 92.12 176 ALA A O 1
ATOM 1377 N N . TYR A 1 177 ? -2.395 -1.972 -12.191 1.00 94.94 177 TYR A N 1
ATOM 1378 C CA . TYR A 1 177 ? -3.418 -2.581 -11.354 1.00 94.94 177 TYR A CA 1
ATOM 1379 C C . TYR A 1 177 ? -2.751 -3.402 -10.261 1.00 94.94 177 TYR A C 1
ATOM 1381 O O . TYR A 1 177 ? -1.871 -4.213 -10.539 1.00 94.94 177 TYR A O 1
ATOM 1389 N N . ASP A 1 178 ? -3.178 -3.193 -9.023 1.00 94.50 178 ASP A N 1
ATOM 1390 C CA . ASP A 1 178 ? -2.675 -3.891 -7.850 1.00 94.50 178 ASP A CA 1
ATOM 1391 C C . ASP A 1 178 ? -3.706 -4.904 -7.358 1.00 94.50 178 ASP A C 1
ATOM 1393 O O . ASP A 1 178 ? -4.872 -4.565 -7.149 1.00 94.50 178 ASP A O 1
ATOM 1397 N N . VAL A 1 179 ? -3.256 -6.120 -7.073 1.00 96.88 179 VAL A N 1
ATOM 1398 C CA . VAL A 1 179 ? -4.016 -7.125 -6.328 1.00 96.88 179 VAL A CA 1
ATOM 1399 C C . VAL A 1 179 ? -3.166 -7.576 -5.152 1.00 96.88 179 VAL A C 1
ATOM 1401 O O . VAL A 1 179 ? -1.984 -7.863 -5.308 1.00 96.88 179 VAL A O 1
ATOM 1404 N N . GLY A 1 180 ? -3.743 -7.617 -3.957 1.00 96.25 180 GLY A N 1
ATOM 1405 C CA . GLY A 1 180 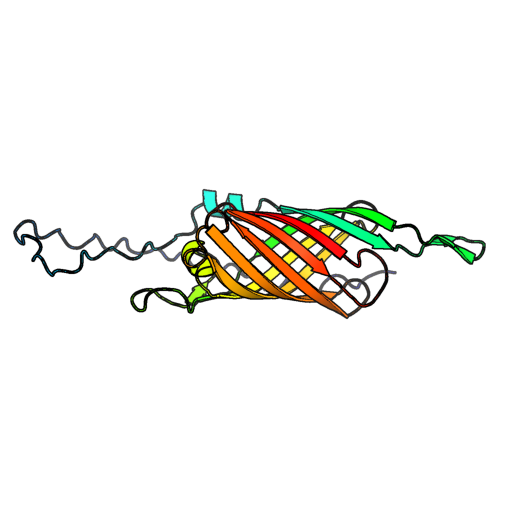? -3.027 -8.013 -2.748 1.00 96.25 180 GLY A CA 1
ATOM 1406 C C . GLY A 1 180 ? -3.838 -8.961 -1.887 1.00 96.25 180 GLY A C 1
ATOM 1407 O O . GLY A 1 180 ? -5.059 -8.859 -1.845 1.00 96.25 180 GLY A O 1
ATOM 1408 N N . ALA A 1 181 ? -3.159 -9.857 -1.184 1.00 97.31 181 ALA A N 1
ATOM 1409 C CA . ALA A 1 181 ? -3.734 -10.704 -0.150 1.00 97.31 181 ALA A CA 1
ATOM 1410 C C . ALA A 1 181 ? -2.920 -10.536 1.133 1.00 97.31 181 ALA A C 1
ATOM 1412 O O . ALA A 1 181 ? -1.688 -10.519 1.089 1.00 97.31 181 ALA A O 1
ATOM 1413 N N . TYR A 1 182 ? -3.607 -10.402 2.263 1.00 95.31 182 TYR A N 1
ATOM 1414 C CA . TYR A 1 182 ? -2.991 -10.112 3.551 1.00 95.31 182 TYR A CA 1
ATOM 1415 C C . TYR A 1 182 ? -3.559 -10.990 4.655 1.00 95.31 182 TYR A C 1
ATOM 1417 O O . TYR A 1 182 ? -4.766 -11.235 4.698 1.00 95.31 182 TYR A O 1
ATOM 1425 N N . VAL A 1 183 ? -2.688 -11.392 5.575 1.00 94.62 183 VAL A N 1
ATOM 1426 C CA . VAL A 1 183 ? -3.003 -12.212 6.748 1.00 94.62 183 VAL A CA 1
ATOM 1427 C C . VAL A 1 183 ? -2.501 -11.542 8.026 1.00 94.62 183 VAL A C 1
ATOM 1429 O O . VAL A 1 183 ? -1.737 -10.575 7.963 1.00 94.62 183 VAL A O 1
ATOM 1432 N N . LEU A 1 184 ? -2.920 -12.056 9.187 1.00 91.00 184 LEU A N 1
ATOM 1433 C CA . LEU A 1 184 ? -2.483 -11.581 10.509 1.00 91.00 184 LEU A CA 1
ATOM 1434 C C . LEU A 1 184 ? -2.701 -10.067 10.678 1.00 91.00 184 LEU A C 1
ATOM 1436 O O . LEU A 1 184 ? -1.758 -9.311 10.907 1.00 91.00 184 LEU A O 1
ATOM 1440 N N . ASN A 1 185 ? -3.939 -9.608 10.490 1.00 86.38 185 ASN A N 1
ATOM 1441 C CA . ASN A 1 185 ? -4.327 -8.193 10.535 1.00 86.38 185 ASN A CA 1
ATOM 1442 C C . ASN A 1 185 ? -3.575 -7.297 9.537 1.00 86.38 185 ASN A C 1
ATOM 1444 O O . ASN A 1 185 ? -3.467 -6.090 9.740 1.00 86.38 185 ASN A O 1
ATOM 1448 N N . GLY A 1 186 ? -3.031 -7.866 8.459 1.00 85.56 186 GLY A N 1
ATOM 1449 C CA . GLY A 1 186 ? -2.268 -7.099 7.479 1.00 85.56 186 GLY A CA 1
ATOM 1450 C C . GLY A 1 186 ? -0.763 -7.069 7.693 1.00 85.56 186 GLY A C 1
ATOM 1451 O O . GLY A 1 186 ? -0.069 -6.424 6.904 1.00 85.56 186 GLY A O 1
ATOM 1452 N N . PHE A 1 187 ? -0.257 -7.735 8.734 1.00 88.81 187 PHE A N 1
ATOM 1453 C CA . PHE A 1 187 ? 1.170 -7.773 9.054 1.00 88.81 187 PHE A CA 1
ATOM 1454 C C . PHE A 1 187 ? 1.997 -8.374 7.910 1.00 88.81 187 PHE A C 1
ATOM 1456 O O . PHE A 1 187 ? 3.038 -7.837 7.523 1.00 88.81 187 PHE A O 1
ATOM 1463 N N . LEU A 1 188 ? 1.489 -9.461 7.324 1.00 91.25 188 LEU A N 1
ATOM 1464 C CA . LEU A 1 188 ? 2.101 -10.130 6.184 1.00 91.25 188 LEU A CA 1
ATOM 1465 C C . LEU A 1 188 ? 1.167 -10.059 4.980 1.00 91.25 188 LEU A C 1
ATOM 1467 O O . LEU A 1 188 ? -0.009 -10.418 5.073 1.00 91.25 188 LEU A O 1
ATOM 1471 N N . GLY A 1 189 ? 1.696 -9.634 3.836 1.00 92.12 189 GLY A N 1
ATOM 1472 C CA . GLY A 1 189 ? 0.946 -9.624 2.593 1.00 92.12 189 GLY A CA 1
ATOM 1473 C C . GLY A 1 189 ? 1.788 -9.900 1.362 1.00 92.12 189 GLY A C 1
ATOM 1474 O O . GLY A 1 189 ? 2.967 -9.562 1.286 1.00 92.12 189 GLY A O 1
ATOM 1475 N N . LEU A 1 190 ? 1.136 -10.476 0.363 1.00 94.25 190 LEU A N 1
ATOM 1476 C CA . LEU A 1 190 ? 1.657 -10.576 -0.989 1.00 94.25 190 LEU A CA 1
ATOM 1477 C C . LEU A 1 190 ? 0.867 -9.618 -1.867 1.00 94.25 190 LEU A C 1
ATOM 1479 O O . LEU A 1 190 ? -0.364 -9.623 -1.841 1.00 94.25 190 LEU A O 1
ATOM 1483 N N . GLN A 1 191 ? 1.568 -8.804 -2.644 1.00 95.00 191 GLN A N 1
ATOM 1484 C CA . GLN A 1 191 ? 0.950 -7.900 -3.596 1.00 95.00 191 GLN A CA 1
ATOM 1485 C C . GLN A 1 191 ? 1.554 -8.118 -4.977 1.00 95.00 191 GLN A C 1
ATOM 1487 O O . GLN A 1 191 ? 2.768 -8.166 -5.134 1.00 95.00 191 GLN A O 1
ATOM 1492 N N . VAL A 1 192 ? 0.697 -8.214 -5.981 1.00 93.69 192 VAL A N 1
ATOM 1493 C CA . VAL A 1 192 ? 1.077 -8.295 -7.385 1.00 93.69 192 VAL A CA 1
ATOM 1494 C C . VAL A 1 192 ? 0.556 -7.052 -8.085 1.00 93.69 192 VAL A C 1
ATOM 1496 O O . VAL A 1 192 ? -0.618 -6.702 -7.970 1.00 93.69 192 VAL A O 1
ATOM 1499 N N . THR A 1 193 ? 1.444 -6.385 -8.801 1.00 91.75 193 THR A N 1
ATOM 1500 C CA . THR A 1 193 ? 1.152 -5.225 -9.628 1.00 91.75 193 THR A CA 1
ATOM 1501 C C . THR A 1 193 ? 1.339 -5.609 -11.091 1.00 91.75 193 THR A C 1
ATOM 1503 O O . THR A 1 193 ? 2.388 -6.124 -11.473 1.00 91.75 193 THR A O 1
ATOM 1506 N N . VAL A 1 194 ? 0.335 -5.347 -11.924 1.00 90.69 194 VAL A N 1
ATOM 1507 C CA . VAL A 1 194 ? 0.364 -5.633 -13.363 1.00 90.69 194 VAL A CA 1
ATOM 1508 C C . VAL A 1 194 ? 0.184 -4.336 -14.144 1.00 90.69 194 VAL A C 1
ATOM 1510 O O . VAL A 1 194 ? -0.772 -3.594 -13.913 1.00 90.69 194 VAL A O 1
ATOM 1513 N N . ALA A 1 195 ? 1.084 -4.077 -15.093 1.00 87.38 195 ALA A N 1
ATOM 1514 C CA . ALA A 1 195 ? 1.046 -2.938 -16.008 1.00 87.38 195 ALA A CA 1
ATOM 1515 C C . ALA A 1 195 ? 0.872 -3.452 -17.456 1.00 87.38 195 ALA A C 1
ATOM 1517 O O . ALA A 1 195 ? 1.852 -3.838 -18.092 1.00 87.38 195 ALA A O 1
ATOM 1518 N N . PRO A 1 196 ? -0.364 -3.496 -18.001 1.00 75.38 196 PRO A N 1
ATOM 1519 C CA . PRO A 1 196 ? -0.654 -4.240 -19.236 1.00 75.38 196 PRO A CA 1
ATOM 1520 C C . PRO A 1 196 ? -0.054 -3.663 -20.526 1.00 75.38 196 PRO A C 1
ATOM 1522 O O . PRO A 1 196 ? 0.077 -4.385 -21.512 1.00 75.38 196 PRO A O 1
ATOM 1525 N N . ARG A 1 197 ? 0.269 -2.362 -20.571 1.00 63.47 197 ARG A N 1
ATOM 1526 C CA . ARG A 1 197 ? 0.801 -1.704 -21.776 1.00 63.47 197 ARG A CA 1
ATOM 1527 C C . ARG A 1 197 ? 2.323 -1.500 -21.683 1.00 63.47 197 ARG A C 1
ATOM 1529 O O . ARG A 1 197 ? 2.774 -0.461 -21.217 1.00 63.47 197 ARG A O 1
ATOM 1536 N N . HIS A 1 198 ? 3.054 -2.468 -22.241 1.00 54.00 198 HIS A N 1
ATOM 1537 C CA . HIS A 1 198 ? 4.411 -2.364 -22.816 1.00 54.00 198 HIS A CA 1
ATOM 1538 C C . HIS A 1 198 ? 5.653 -2.281 -21.897 1.00 54.00 198 HIS A C 1
ATOM 1540 O O . HIS A 1 198 ? 5.574 -2.183 -20.678 1.00 54.00 198 HIS A O 1
ATOM 1546 N N . GLU A 1 199 ? 6.797 -2.434 -22.580 1.00 62.12 199 GLU A N 1
ATOM 1547 C CA . GLU A 1 199 ? 8.043 -3.152 -22.266 1.00 62.12 199 GLU A CA 1
ATOM 1548 C C . GLU A 1 199 ? 8.883 -2.634 -21.080 1.00 62.12 199 GLU A C 1
ATOM 1550 O O . GLU A 1 199 ? 8.854 -1.454 -20.718 1.00 62.12 199 GLU A O 1
ATOM 1555 N N . ALA A 1 200 ? 9.649 -3.587 -20.522 1.00 55.38 200 ALA A N 1
ATOM 1556 C CA . ALA A 1 200 ? 10.330 -3.625 -19.227 1.00 55.38 200 ALA A CA 1
ATOM 1557 C C . ALA A 1 200 ? 9.375 -3.592 -18.010 1.00 55.38 200 ALA A C 1
ATOM 1559 O O . ALA A 1 200 ? 8.716 -2.594 -17.741 1.00 55.38 200 ALA A O 1
ATOM 1560 N N . LEU A 1 201 ? 9.369 -4.688 -17.229 1.00 61.66 201 LEU A N 1
ATOM 1561 C CA . LEU A 1 201 ? 8.703 -4.813 -15.914 1.00 61.66 201 LEU A CA 1
ATOM 1562 C C . LEU A 1 201 ? 7.158 -4.807 -15.947 1.00 61.66 201 LEU A C 1
ATOM 1564 O O . LEU A 1 201 ? 6.504 -4.137 -15.151 1.00 61.66 201 LEU A O 1
ATOM 1568 N N . ALA A 1 202 ? 6.562 -5.580 -16.861 1.00 75.00 202 ALA A N 1
ATOM 1569 C CA . ALA A 1 202 ? 5.105 -5.686 -17.011 1.00 75.00 202 ALA A CA 1
ATOM 1570 C C . ALA A 1 202 ? 4.388 -6.261 -15.773 1.00 75.00 202 ALA A C 1
ATOM 1572 O O . ALA A 1 202 ? 3.193 -6.029 -15.576 1.00 75.00 202 ALA A O 1
ATOM 1573 N N . THR A 1 203 ? 5.086 -7.043 -14.947 1.00 78.38 203 THR A N 1
ATOM 1574 C CA . THR A 1 203 ? 4.530 -7.631 -13.724 1.00 78.38 203 THR A CA 1
ATOM 1575 C C . THR A 1 203 ? 5.527 -7.504 -12.583 1.00 78.38 203 THR A C 1
ATOM 1577 O O . THR A 1 203 ? 6.657 -7.973 -12.669 1.00 78.38 203 THR A O 1
ATOM 1580 N N . ILE A 1 204 ? 5.108 -6.888 -11.486 1.00 78.94 204 ILE A N 1
ATOM 1581 C CA . ILE A 1 204 ? 5.922 -6.718 -10.285 1.00 78.94 204 ILE A CA 1
ATOM 1582 C C . ILE A 1 204 ? 5.242 -7.470 -9.151 1.00 78.94 204 ILE A C 1
ATOM 1584 O O . ILE A 1 204 ? 4.080 -7.223 -8.842 1.00 78.94 204 ILE A O 1
ATOM 1588 N N . ALA A 1 205 ? 5.957 -8.398 -8.531 1.00 81.00 205 ALA A N 1
ATOM 1589 C CA . ALA A 1 205 ? 5.530 -9.059 -7.312 1.00 81.00 205 ALA A CA 1
ATOM 1590 C C . ALA A 1 205 ? 6.263 -8.421 -6.127 1.00 81.00 205 ALA A C 1
ATOM 1592 O O . ALA A 1 205 ? 7.484 -8.494 -6.005 1.00 81.00 205 ALA A O 1
ATOM 1593 N N . THR A 1 206 ? 5.515 -7.798 -5.228 1.00 83.12 206 THR A N 1
ATOM 1594 C CA . THR A 1 206 ? 6.040 -7.204 -4.001 1.00 83.12 206 THR A CA 1
ATOM 1595 C C . THR A 1 206 ? 5.671 -8.096 -2.819 1.00 83.12 206 THR A C 1
ATOM 1597 O O . THR A 1 206 ? 4.487 -8.338 -2.553 1.00 83.12 206 THR A O 1
ATOM 1600 N N . LEU A 1 207 ? 6.674 -8.538 -2.058 1.00 84.25 207 LEU A N 1
ATOM 1601 C CA . LEU A 1 207 ? 6.436 -9.101 -0.734 1.00 84.25 207 LEU A CA 1
ATOM 1602 C C . LEU A 1 207 ? 6.298 -7.936 0.242 1.00 84.25 207 LEU A C 1
ATOM 1604 O O . LEU A 1 207 ? 7.250 -7.198 0.489 1.00 84.25 207 LEU A O 1
ATOM 1608 N N . ARG A 1 208 ? 5.101 -7.749 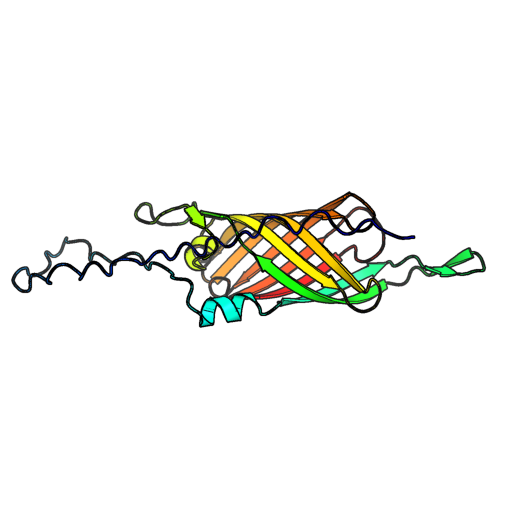0.791 1.00 79.50 208 ARG A N 1
ATOM 1609 C CA . ARG A 1 208 ? 4.818 -6.644 1.699 1.00 79.50 208 ARG A CA 1
ATOM 1610 C C . ARG A 1 208 ? 4.878 -7.132 3.135 1.00 79.50 208 ARG A C 1
ATOM 1612 O O . ARG A 1 208 ? 3.993 -7.845 3.603 1.00 79.50 208 ARG A O 1
ATOM 1619 N N . LEU A 1 209 ? 5.904 -6.673 3.835 1.00 75.75 209 LEU A N 1
ATOM 1620 C CA . LEU A 1 209 ? 6.016 -6.807 5.277 1.00 75.75 209 LEU A CA 1
ATOM 1621 C C . LEU A 1 209 ? 5.693 -5.449 5.886 1.00 75.75 209 LEU A C 1
ATOM 1623 O O . LEU A 1 209 ? 6.349 -4.460 5.554 1.00 75.75 209 LEU A O 1
ATOM 1627 N N . ARG A 1 210 ? 4.642 -5.374 6.706 1.00 72.69 210 ARG A N 1
ATOM 1628 C CA . ARG A 1 210 ? 4.232 -4.111 7.322 1.00 72.69 210 ARG A CA 1
ATOM 1629 C C . ARG A 1 210 ? 4.263 -4.236 8.834 1.00 72.69 210 ARG A C 1
ATOM 1631 O O . ARG A 1 210 ? 3.580 -5.074 9.411 1.00 72.69 210 ARG A O 1
ATOM 1638 N N . TYR A 1 211 ? 5.053 -3.362 9.440 1.00 65.56 211 TYR A N 1
ATOM 1639 C CA . TYR A 1 211 ? 5.130 -3.191 10.880 1.00 65.56 211 TYR A CA 1
ATOM 1640 C C . TYR A 1 211 ? 4.194 -2.046 11.272 1.00 65.56 211 TYR A C 1
ATOM 1642 O O . TYR A 1 211 ? 4.177 -1.005 10.605 1.00 65.56 211 TYR A O 1
ATOM 1650 N N . PHE A 1 212 ? 3.375 -2.282 12.292 1.00 62.25 212 PHE A N 1
ATOM 1651 C CA . PHE A 1 212 ? 2.389 -1.341 12.815 1.00 62.25 212 PHE A CA 1
ATOM 1652 C C . PHE A 1 212 ? 2.778 -0.925 14.226 1.00 62.25 212 PHE A C 1
ATOM 1654 O O . PHE A 1 212 ? 3.256 -1.812 14.970 1.00 62.25 212 PHE A O 1
#

Radius of gyration: 21.89 Å; chains: 1; bounding box: 48×36×80 Å

Foldseek 3Di:
DDDDPDDPDPPPPDPPPPPPVPPPPPPPDPPVDDQDPPNPPPPPPPDDDCDPVNVVLLPFWFKKKFWFFAFDQDPVRDTDGDIDIWIKTKRKWWQWKAAPQDDPVDDRIDGRDDDLLRQQLKIKTWMWMWMQTDDPLRDIKIKTWIKIKDHDPPSRQAKIKMWMKIWIDDPDIFIKIKIKMAGRSRQWMWMKIATPDDGDRRIMITGDGHDD